Protein AF-A0A821TMU4-F1 (afdb_monomer)

Structure (mmCIF, N/CA/C/O backbone):
data_AF-A0A821TMU4-F1
#
_entry.id   AF-A0A821TMU4-F1
#
loop_
_atom_site.group_PDB
_atom_site.id
_atom_site.type_symbol
_atom_site.label_atom_id
_atom_site.label_alt_id
_atom_site.label_comp_id
_atom_site.label_asym_id
_atom_site.label_entity_id
_atom_site.label_seq_id
_atom_site.pdbx_PDB_ins_code
_atom_site.Cartn_x
_atom_site.Cartn_y
_atom_site.Cartn_z
_atom_site.occupancy
_atom_site.B_iso_or_equiv
_atom_site.auth_seq_id
_atom_site.auth_comp_id
_atom_site.auth_asym_id
_atom_site.auth_atom_id
_atom_site.pdbx_PDB_model_num
ATOM 1 N N . MET A 1 1 ? -31.169 4.923 23.390 1.00 46.75 1 MET A N 1
ATOM 2 C CA . MET A 1 1 ? -30.114 4.076 23.994 1.00 46.75 1 MET A CA 1
ATOM 3 C C . MET A 1 1 ? -29.003 3.938 22.977 1.00 46.75 1 MET A C 1
ATOM 5 O O . MET A 1 1 ? -29.310 3.662 21.833 1.00 46.75 1 MET A O 1
ATOM 9 N N . GLY A 1 2 ? -27.759 4.249 23.339 1.00 69.00 2 GLY A N 1
ATOM 10 C CA . GLY A 1 2 ? -26.651 4.296 22.380 1.00 69.00 2 GLY A CA 1
ATOM 11 C C . GLY A 1 2 ? -25.571 3.267 22.682 1.00 69.00 2 GLY A C 1
ATOM 12 O O . GLY A 1 2 ? -25.563 2.679 23.760 1.00 69.00 2 GLY A O 1
ATOM 13 N N . ILE A 1 3 ? -24.622 3.137 21.756 1.00 78.00 3 ILE A N 1
ATOM 14 C CA . ILE A 1 3 ? -23.416 2.285 21.769 1.00 78.00 3 ILE A CA 1
ATOM 15 C C . ILE A 1 3 ? -22.772 2.015 23.150 1.00 78.00 3 ILE A C 1
ATOM 17 O O . ILE A 1 3 ? -22.272 0.919 23.388 1.00 78.00 3 ILE A O 1
ATOM 21 N N . LYS A 1 4 ? -22.822 2.964 24.097 1.00 81.69 4 LYS A N 1
ATOM 22 C CA . LYS A 1 4 ? -22.333 2.787 25.478 1.00 81.69 4 LYS A CA 1
ATOM 23 C C . LYS A 1 4 ? -23.049 1.683 26.269 1.00 81.69 4 LYS A C 1
ATOM 25 O O . LYS A 1 4 ? -22.459 1.161 27.204 1.00 81.69 4 LYS A O 1
ATOM 30 N N . LYS A 1 5 ? -24.282 1.310 25.909 1.00 82.69 5 LYS A N 1
ATOM 31 C CA . LYS A 1 5 ? -25.000 0.188 26.535 1.00 82.69 5 LYS A CA 1
ATOM 32 C C . LYS A 1 5 ? -24.290 -1.142 26.268 1.00 82.69 5 LYS A C 1
ATOM 34 O O . LYS A 1 5 ? -24.115 -1.936 27.183 1.00 82.69 5 LYS A O 1
ATOM 39 N N . HIS A 1 6 ? -23.856 -1.357 25.026 1.00 82.12 6 HIS A N 1
ATOM 40 C CA . HIS A 1 6 ? -23.122 -2.561 24.626 1.00 82.12 6 HIS A CA 1
ATOM 41 C C . HIS A 1 6 ? -21.641 -2.490 25.003 1.00 82.12 6 HIS A C 1
ATOM 43 O O . HIS A 1 6 ? -21.010 -3.521 25.215 1.00 82.12 6 HIS A O 1
ATOM 49 N N . TYR A 1 7 ? -21.094 -1.277 25.101 1.00 85.88 7 TYR A N 1
ATOM 50 C CA . TYR A 1 7 ? -19.683 -1.041 25.385 1.00 85.88 7 TYR A CA 1
ATOM 51 C C . TYR A 1 7 ? -19.523 0.006 26.498 1.00 85.88 7 TYR A C 1
ATOM 53 O O . TYR A 1 7 ? -19.178 1.163 26.225 1.00 85.88 7 TYR A O 1
ATOM 61 N N . PRO A 1 8 ? -19.762 -0.375 27.767 1.00 86.06 8 PRO A N 1
ATOM 62 C CA . PRO A 1 8 ? -19.679 0.545 28.907 1.00 86.06 8 PRO A CA 1
ATOM 63 C C . PRO A 1 8 ? -18.263 1.090 29.125 1.00 86.06 8 PRO A C 1
ATOM 65 O O . PRO A 1 8 ? -18.077 2.142 29.728 1.00 86.06 8 PRO A O 1
ATOM 68 N N . THR A 1 9 ? -17.257 0.409 28.577 1.00 85.06 9 THR A N 1
ATOM 69 C CA . THR A 1 9 ? -15.853 0.820 28.595 1.00 85.06 9 THR A CA 1
ATOM 70 C C . THR A 1 9 ? -15.527 1.935 27.603 1.00 85.06 9 THR A C 1
ATOM 72 O O . THR A 1 9 ? -14.399 2.419 27.597 1.00 85.06 9 THR A O 1
ATOM 75 N N . ILE A 1 10 ? -16.474 2.396 26.776 1.00 85.88 10 ILE A N 1
ATOM 76 C CA . ILE A 1 10 ? -16.257 3.574 25.929 1.00 85.88 10 ILE A CA 1
ATOM 77 C C . ILE A 1 10 ? -16.178 4.832 26.801 1.00 85.88 10 ILE A C 1
ATOM 79 O O . ILE A 1 10 ? -17.178 5.329 27.328 1.00 85.88 10 ILE A O 1
ATOM 83 N N . ILE A 1 11 ? -14.982 5.411 26.862 1.00 85.12 11 ILE A N 1
ATOM 84 C CA . ILE A 1 11 ? -14.702 6.665 27.558 1.00 85.12 11 ILE A CA 1
ATOM 85 C C . ILE A 1 11 ? -15.158 7.849 26.704 1.00 85.12 11 ILE A C 1
ATOM 87 O O . ILE A 1 11 ? -15.851 8.744 27.191 1.00 85.12 11 ILE A O 1
ATOM 91 N N . LYS A 1 12 ? -14.782 7.866 25.420 1.00 80.50 12 LYS A N 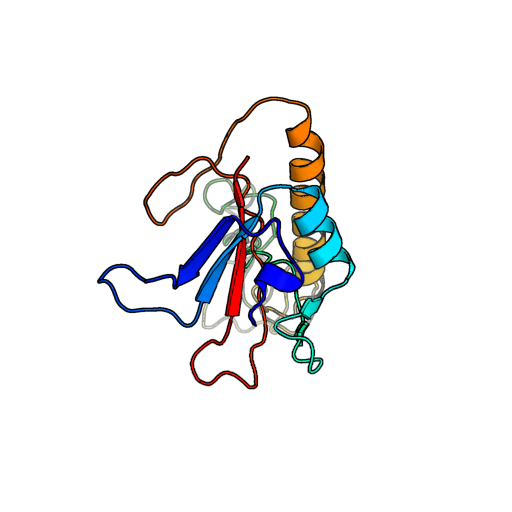1
ATOM 92 C CA . LYS A 1 12 ? -14.965 9.032 24.544 1.00 80.50 12 LYS A CA 1
ATOM 93 C C . LYS A 1 12 ? -15.392 8.614 23.144 1.00 80.50 12 LYS A C 1
ATOM 95 O O . LYS A 1 12 ? -14.912 7.618 22.620 1.00 80.50 12 LYS A O 1
ATOM 100 N N . ILE A 1 13 ? -16.255 9.411 22.524 1.00 81.88 13 ILE A N 1
ATOM 101 C CA . ILE A 1 13 ? -16.575 9.325 21.097 1.00 81.88 13 ILE A CA 1
ATOM 102 C C . ILE A 1 13 ? -16.391 10.726 20.513 1.00 81.88 13 ILE A C 1
ATOM 104 O O . ILE A 1 13 ? -16.955 11.682 21.036 1.00 81.88 13 ILE A O 1
ATOM 108 N N . GLU A 1 14 ? -15.581 10.871 19.468 1.00 78.81 14 GLU A N 1
ATOM 109 C CA . GLU A 1 14 ? -15.186 12.171 18.917 1.00 78.81 14 GLU A CA 1
ATOM 110 C C . GLU A 1 14 ? -15.213 12.159 17.387 1.00 78.81 14 GLU A C 1
ATOM 112 O O . GLU A 1 14 ? -14.582 11.317 16.754 1.00 78.81 14 GLU A O 1
ATOM 117 N N . ARG A 1 15 ? -15.927 13.100 16.761 1.00 77.06 15 ARG A N 1
ATOM 118 C CA . ARG A 1 15 ? -15.835 13.307 15.308 1.00 77.06 15 ARG A CA 1
ATOM 119 C C . ARG A 1 15 ? -14.470 13.907 14.981 1.00 77.06 15 ARG A C 1
ATOM 121 O O . ARG A 1 15 ? -14.016 14.822 15.658 1.00 77.06 15 ARG A O 1
ATOM 128 N N . LEU A 1 16 ? -13.817 13.379 13.954 1.00 74.56 16 LEU A N 1
ATOM 129 C CA . LEU A 1 16 ? -12.517 13.874 13.522 1.00 74.56 16 LEU A CA 1
ATOM 130 C C . LEU A 1 16 ? -12.678 15.000 12.498 1.00 74.56 16 LEU A C 1
ATOM 132 O O . LEU A 1 16 ? -13.694 15.087 11.804 1.00 74.56 16 LEU A O 1
ATOM 136 N N . TYR A 1 17 ? -11.643 15.826 12.380 1.00 78.25 17 TYR A N 1
ATOM 137 C CA . TYR A 1 17 ? -11.588 16.994 11.502 1.00 78.25 17 TYR A CA 1
ATOM 138 C C . TYR A 1 17 ? -10.255 16.999 10.741 1.00 78.25 17 TYR A C 1
ATOM 140 O O . TYR A 1 17 ? -9.253 16.505 11.260 1.00 78.25 17 TYR A O 1
ATOM 148 N N . VAL A 1 18 ? -10.229 17.526 9.514 1.00 76.19 18 VAL A N 1
ATOM 149 C CA . VAL A 1 18 ? -8.960 17.872 8.842 1.00 76.19 18 VAL A CA 1
ATOM 150 C C . VAL A 1 18 ? -8.443 19.232 9.317 1.00 76.19 18 VAL A C 1
ATOM 152 O O . VAL A 1 18 ? -9.180 20.012 9.927 1.00 76.19 18 VAL A O 1
ATOM 155 N N . ASN A 1 19 ? -7.183 19.540 8.993 1.00 68.38 19 ASN A N 1
ATOM 156 C CA . ASN A 1 19 ? -6.628 20.886 9.140 1.00 68.38 19 ASN A CA 1
ATOM 157 C C . ASN A 1 19 ? -7.553 21.907 8.457 1.00 68.38 19 ASN A C 1
ATOM 159 O O . ASN A 1 19 ? -7.921 21.724 7.298 1.00 68.38 19 ASN A O 1
ATOM 163 N N . GLY A 1 20 ? -7.950 22.948 9.192 1.00 75.12 20 GLY A N 1
ATOM 164 C CA . GLY A 1 20 ? -8.971 23.909 8.758 1.00 75.12 20 GLY A CA 1
ATOM 165 C C . GLY A 1 20 ? -10.381 23.641 9.302 1.00 75.12 20 GLY A C 1
ATOM 166 O O . GLY A 1 20 ? -11.309 24.349 8.936 1.00 75.12 20 GLY A O 1
ATOM 167 N N . GLY A 1 21 ? -10.563 22.642 10.175 1.00 81.25 21 GLY A N 1
ATOM 168 C CA . GLY A 1 21 ? -11.809 22.453 10.932 1.00 81.25 21 GLY A CA 1
ATOM 169 C C . GLY A 1 21 ? -12.953 21.808 10.148 1.00 81.25 21 GLY A C 1
ATOM 170 O O . GLY A 1 21 ? -14.077 21.751 10.640 1.00 81.25 21 GLY A O 1
ATOM 171 N N . ILE A 1 22 ? -12.693 21.285 8.948 1.00 75.62 22 ILE A N 1
ATOM 172 C CA . ILE A 1 22 ? -13.711 20.592 8.152 1.00 75.62 22 ILE A CA 1
ATOM 173 C C . ILE A 1 22 ? -13.917 19.185 8.740 1.00 75.62 22 ILE A C 1
ATOM 175 O O . ILE A 1 22 ? -12.948 18.422 8.849 1.00 75.62 22 ILE A O 1
ATOM 179 N N . PRO A 1 23 ? -15.149 18.807 9.133 1.00 75.06 23 PRO A N 1
ATOM 180 C CA . PRO A 1 23 ? -15.415 17.491 9.694 1.00 75.06 23 PRO A CA 1
ATOM 181 C C . PRO A 1 23 ? -15.202 16.411 8.642 1.00 75.06 23 PRO A C 1
ATOM 183 O O . PRO A 1 23 ? -15.715 16.495 7.527 1.00 75.06 23 PRO A O 1
ATOM 186 N N . ILE A 1 24 ? -14.500 15.349 9.022 1.00 75.06 24 ILE A N 1
ATOM 187 C CA . ILE A 1 24 ? -14.408 14.155 8.189 1.00 75.06 24 ILE A CA 1
ATOM 188 C C . ILE A 1 24 ? -15.488 13.158 8.575 1.00 75.06 24 ILE A C 1
ATOM 190 O O . ILE A 1 24 ? -15.946 13.086 9.716 1.00 75.06 24 ILE A O 1
ATOM 194 N N . SER A 1 25 ? -15.849 12.312 7.615 1.00 68.44 25 SER A N 1
ATOM 195 C CA . SER A 1 25 ? -16.715 11.148 7.803 1.00 68.44 25 SER A CA 1
ATOM 196 C C . SER A 1 25 ? -16.022 10.032 8.607 1.00 68.44 25 SER A C 1
ATOM 198 O O . SER A 1 25 ? -16.120 8.863 8.230 1.00 68.44 25 SER A O 1
ATOM 200 N N . LYS A 1 26 ? -15.291 10.407 9.672 1.00 69.56 26 LYS A N 1
ATOM 201 C CA . LYS A 1 26 ? -14.573 9.549 10.617 1.00 69.56 26 LYS A CA 1
ATOM 202 C C . LYS A 1 26 ? -14.898 9.936 12.057 1.00 69.56 26 LYS A C 1
ATOM 204 O O . LYS A 1 26 ? -14.877 11.113 12.409 1.00 69.56 26 LYS A O 1
ATOM 209 N N . VAL A 1 27 ? -15.157 8.937 12.889 1.00 73.94 27 VAL A N 1
ATOM 210 C CA . VAL A 1 27 ? -15.318 9.080 14.345 1.00 73.94 27 VAL A CA 1
ATOM 211 C C . VAL A 1 27 ? -14.179 8.342 15.028 1.00 73.94 27 VAL A C 1
ATOM 213 O O . VAL A 1 27 ? -13.718 7.352 14.486 1.00 73.94 27 VAL A O 1
ATOM 216 N N . ARG A 1 28 ? -13.714 8.818 16.174 1.00 77.56 28 ARG A N 1
ATOM 217 C CA . ARG A 1 28 ? -12.787 8.155 17.083 1.00 77.56 28 ARG A CA 1
ATOM 218 C C . ARG A 1 28 ? -13.568 7.655 18.291 1.00 77.56 28 ARG A C 1
ATOM 220 O O . ARG A 1 28 ? -14.289 8.441 18.895 1.00 77.56 28 ARG A O 1
ATOM 227 N N . ILE A 1 29 ? -13.400 6.393 18.662 1.00 80.25 29 ILE A N 1
ATOM 228 C CA . ILE A 1 29 ? -13.956 5.827 19.898 1.00 80.25 29 ILE A CA 1
ATOM 229 C C . ILE A 1 29 ? -12.794 5.446 20.808 1.00 80.25 29 ILE A C 1
ATOM 231 O O . ILE A 1 29 ? -11.956 4.657 20.390 1.00 80.25 29 ILE A O 1
ATOM 235 N N . ASP A 1 30 ? -12.742 6.003 22.015 1.00 78.12 30 ASP A N 1
ATOM 236 C CA . ASP A 1 30 ? -11.767 5.651 23.046 1.00 78.12 30 ASP A CA 1
ATOM 237 C C . ASP A 1 30 ? -12.379 4.658 24.033 1.00 78.12 30 ASP A C 1
ATOM 239 O O . ASP A 1 30 ? -13.418 4.948 24.630 1.00 78.12 30 ASP A O 1
ATOM 243 N N . PHE A 1 31 ? -11.710 3.527 24.243 1.00 83.06 31 PHE A N 1
ATOM 244 C CA . PHE A 1 31 ? -12.055 2.539 25.269 1.00 83.06 31 PHE A CA 1
ATOM 245 C C . PHE A 1 31 ? -11.135 2.667 26.488 1.00 83.06 31 PHE A C 1
ATOM 247 O O . PHE A 1 31 ? -9.986 3.090 26.355 1.00 83.06 31 PHE A O 1
ATOM 254 N N . SER A 1 32 ? -11.630 2.264 27.660 1.00 81.50 32 SER A N 1
ATOM 255 C CA . SER A 1 32 ? -10.880 2.202 28.920 1.00 81.50 32 SER A CA 1
ATOM 256 C C . SER A 1 32 ? -10.013 0.957 29.070 1.00 81.50 32 SER A C 1
ATOM 258 O O . SER A 1 32 ? -9.184 0.908 29.972 1.00 81.50 32 SER A O 1
ATOM 260 N N . SER A 1 33 ? -10.191 -0.049 28.209 1.00 78.12 33 SER A N 1
ATOM 261 C CA . SER A 1 33 ? -9.434 -1.300 28.261 1.00 78.12 33 SER A CA 1
ATOM 262 C C . SER A 1 33 ? -9.085 -1.808 26.865 1.00 78.12 33 SER A C 1
ATOM 264 O O . SER A 1 33 ? -9.928 -1.844 25.964 1.00 78.12 33 SER A O 1
ATOM 266 N N . ASN A 1 34 ? -7.839 -2.263 26.712 1.00 70.00 34 ASN A N 1
ATOM 267 C CA . ASN A 1 34 ? -7.371 -2.960 25.513 1.00 70.00 34 ASN A CA 1
ATOM 268 C C . ASN A 1 34 ? -8.103 -4.293 25.292 1.00 70.00 34 ASN A C 1
ATOM 270 O O . ASN A 1 34 ? -8.283 -4.708 24.149 1.00 70.00 34 ASN A O 1
ATOM 274 N N . GLU A 1 35 ? -8.535 -4.970 26.359 1.00 76.44 35 GLU A N 1
ATOM 275 C CA . GLU A 1 35 ? -9.227 -6.259 26.252 1.00 76.44 35 GLU A CA 1
ATOM 276 C C . GLU A 1 35 ? -10.551 -6.124 25.502 1.00 76.44 35 GLU A C 1
ATOM 278 O O . GLU A 1 35 ? -10.850 -6.923 24.615 1.00 76.44 35 GLU A O 1
ATOM 283 N N . GLU A 1 36 ? -11.313 -5.072 25.798 1.00 76.69 36 GLU A N 1
ATOM 284 C CA . GLU A 1 36 ? -12.585 -4.798 25.129 1.00 76.69 36 GLU A CA 1
ATOM 285 C C . GLU A 1 36 ? -12.391 -4.454 23.655 1.00 76.69 36 GLU A C 1
ATOM 287 O O . GLU A 1 36 ? -13.115 -4.957 22.796 1.00 76.69 36 GLU A O 1
ATOM 292 N N . VAL A 1 37 ? -11.348 -3.691 23.325 1.00 76.25 37 VAL A N 1
ATOM 293 C CA . VAL A 1 37 ? -11.010 -3.425 21.922 1.00 76.25 37 VAL A CA 1
ATOM 294 C C . VAL A 1 37 ? -10.630 -4.703 21.189 1.00 76.25 37 VAL A C 1
ATOM 296 O O . VAL A 1 37 ? -11.095 -4.926 20.072 1.00 76.25 37 VAL A O 1
ATOM 299 N N . ASN A 1 38 ? -9.870 -5.593 21.823 1.00 74.88 38 ASN A N 1
ATOM 300 C CA . ASN A 1 38 ? -9.528 -6.884 21.234 1.00 74.88 38 ASN A CA 1
ATOM 301 C C . ASN A 1 38 ? -10.759 -7.775 21.023 1.00 74.88 38 ASN A C 1
ATOM 303 O O . ASN A 1 38 ? -10.851 -8.425 19.982 1.00 74.88 38 ASN A O 1
ATOM 307 N N . LYS A 1 39 ? -11.732 -7.781 21.945 1.00 80.88 39 LYS A N 1
ATOM 308 C CA . LYS A 1 39 ? -13.016 -8.485 21.758 1.00 80.88 39 LYS A CA 1
ATOM 309 C C . LYS A 1 39 ? -13.780 -7.930 20.557 1.00 80.88 39 LYS A C 1
ATOM 311 O O . LYS A 1 39 ? -14.210 -8.691 19.694 1.00 80.88 39 LYS A O 1
ATOM 316 N N . VAL A 1 40 ? -13.887 -6.607 20.465 1.00 79.06 40 VAL A N 1
ATOM 317 C CA . VAL A 1 40 ? -14.556 -5.897 19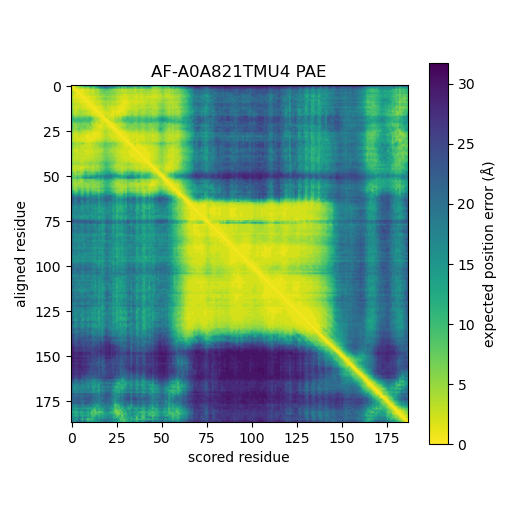.367 1.00 79.06 40 VAL A CA 1
ATOM 318 C C . VAL A 1 40 ? -13.888 -6.198 18.014 1.00 79.06 40 VAL A C 1
ATOM 320 O O . VAL A 1 40 ? -14.570 -6.527 17.041 1.00 79.06 40 VAL A O 1
ATOM 323 N N . ILE A 1 41 ? -12.553 -6.184 17.956 1.00 74.06 41 ILE A N 1
ATOM 324 C CA . ILE A 1 41 ? -11.774 -6.550 16.760 1.00 74.06 41 ILE A CA 1
ATOM 325 C C . ILE A 1 41 ? -11.970 -8.023 16.398 1.00 74.06 41 ILE A C 1
ATOM 327 O O . ILE A 1 41 ? -12.220 -8.335 15.233 1.00 74.06 41 ILE A O 1
ATOM 331 N N . LYS A 1 42 ? -11.880 -8.930 17.379 1.00 77.62 42 LYS A N 1
ATOM 332 C CA . LYS A 1 42 ? -12.046 -10.378 17.182 1.00 77.62 42 LYS A CA 1
ATOM 333 C C . LYS A 1 42 ? -13.428 -10.706 16.624 1.00 77.62 42 LYS A C 1
ATOM 335 O O . LYS A 1 42 ? -13.538 -11.505 15.697 1.00 77.62 42 LYS A O 1
ATOM 340 N N . ASN A 1 43 ? -14.457 -10.039 17.139 1.00 79.88 43 ASN A N 1
ATOM 341 C CA . ASN A 1 43 ? -15.837 -10.211 16.699 1.00 79.88 43 ASN A CA 1
ATOM 342 C C . ASN A 1 43 ? -16.116 -9.542 15.344 1.00 79.88 43 ASN A C 1
ATOM 344 O O . ASN A 1 43 ? -17.161 -9.794 14.748 1.00 79.88 43 ASN A O 1
ATOM 348 N N . LYS A 1 44 ? -15.196 -8.697 14.847 1.00 74.50 44 LYS A N 1
ATOM 349 C CA . LYS A 1 44 ? -15.290 -7.954 13.577 1.00 74.50 44 LYS A CA 1
ATOM 350 C C . LYS A 1 44 ? -16.580 -7.138 13.432 1.00 74.50 44 LYS A C 1
ATOM 352 O O . LYS A 1 44 ? -16.970 -6.801 12.314 1.00 74.50 44 LYS A O 1
ATOM 357 N N . ARG A 1 45 ? -17.260 -6.826 14.538 1.00 79.06 45 ARG A N 1
ATOM 358 C CA . ARG A 1 45 ? -18.561 -6.149 14.550 1.00 79.06 45 ARG A CA 1
ATOM 359 C C . ARG A 1 45 ? -18.673 -5.196 15.735 1.00 79.06 45 ARG A C 1
ATOM 361 O O . ARG A 1 45 ? -18.307 -5.557 16.851 1.00 79.06 45 ARG A O 1
ATOM 368 N N . LEU A 1 46 ? -19.204 -4.001 15.476 1.00 81.44 46 LEU A N 1
ATOM 369 C CA . LEU A 1 46 ? -19.569 -2.999 16.482 1.00 81.44 46 LEU A CA 1
ATOM 370 C C . LEU A 1 46 ? -21.093 -2.882 16.529 1.00 81.44 46 LEU A C 1
ATOM 372 O O . LEU A 1 46 ? -21.676 -2.538 15.506 1.00 81.44 46 LEU A O 1
ATOM 376 N N . LEU A 1 47 ? -21.726 -3.148 17.669 1.00 80.69 47 LEU A N 1
ATOM 377 C CA . LEU A 1 47 ? -23.172 -2.968 17.859 1.00 80.69 47 LEU A CA 1
ATOM 378 C C . LEU A 1 47 ? -23.489 -1.505 18.205 1.00 80.69 47 LEU A C 1
ATOM 380 O O . LEU A 1 47 ? -22.875 -0.936 19.106 1.00 80.69 47 LEU A O 1
ATOM 384 N N . LEU A 1 48 ? -24.426 -0.873 17.502 1.00 73.44 48 LEU A N 1
ATOM 385 C CA . LEU A 1 48 ? -24.869 0.485 17.836 1.00 73.44 48 LEU A CA 1
ATOM 386 C C . LEU A 1 48 ? -26.046 0.506 18.806 1.00 73.44 48 LEU A C 1
ATOM 388 O O . LEU A 1 48 ? -26.100 1.385 19.671 1.00 73.44 48 LEU A O 1
ATOM 392 N N . ASP A 1 49 ? -26.961 -0.436 18.636 1.00 69.75 49 ASP A N 1
ATOM 393 C CA . ASP A 1 49 ? -28.213 -0.533 19.364 1.00 69.75 49 ASP A CA 1
ATOM 394 C C . ASP A 1 49 ? -28.673 -1.990 19.495 1.00 69.75 49 ASP A C 1
ATOM 396 O O . ASP A 1 49 ? -28.064 -2.926 18.967 1.00 69.75 49 ASP A O 1
ATOM 400 N N . ASP A 1 50 ? -29.768 -2.150 20.236 1.00 70.12 50 ASP A N 1
ATOM 401 C CA . ASP A 1 50 ? -30.417 -3.431 20.488 1.00 70.12 50 ASP A CA 1
ATOM 402 C C . ASP A 1 50 ? -31.207 -3.946 19.265 1.00 70.12 50 ASP A C 1
ATOM 404 O O . ASP A 1 50 ? -31.615 -5.104 19.250 1.00 70.12 50 ASP A O 1
ATOM 408 N N . GLU A 1 51 ? -31.392 -3.127 18.221 1.00 66.25 51 GLU A N 1
ATOM 409 C CA . GLU A 1 51 ? -32.139 -3.458 16.994 1.00 66.25 51 GLU A CA 1
ATOM 410 C C . GLU A 1 51 ? -31.253 -4.129 15.923 1.00 66.25 51 GLU A C 1
ATOM 412 O O . GLU A 1 51 ? -31.588 -4.171 14.739 1.00 66.25 51 GLU A O 1
ATOM 417 N N . ASN A 1 52 ? -30.119 -4.711 16.336 1.00 65.12 52 ASN A N 1
ATOM 418 C CA . ASN A 1 52 ? -29.120 -5.378 15.491 1.00 65.12 52 ASN A CA 1
ATOM 419 C C . ASN A 1 52 ? -28.377 -4.471 14.491 1.00 65.12 52 ASN A C 1
ATOM 421 O O . ASN A 1 52 ? -27.643 -4.986 13.628 1.00 65.12 52 ASN A O 1
ATOM 425 N N . ILE A 1 53 ? -28.458 -3.140 14.614 1.00 70.69 53 ILE A N 1
ATOM 426 C CA . ILE A 1 53 ? -27.640 -2.263 13.776 1.00 70.69 53 ILE A CA 1
ATOM 427 C C . ILE A 1 53 ? -26.186 -2.426 14.199 1.00 70.69 53 ILE A C 1
ATOM 429 O O . ILE A 1 53 ? -25.777 -2.171 15.334 1.00 70.69 53 ILE A O 1
ATOM 433 N N . SER A 1 54 ? -25.378 -2.895 13.255 1.00 72.94 54 SER A N 1
ATOM 434 C CA . SER A 1 54 ? -23.990 -3.218 13.521 1.00 72.94 54 SER A CA 1
ATOM 435 C C . SER A 1 54 ? -23.099 -2.916 12.340 1.00 72.94 54 SER A C 1
ATOM 437 O O . SER A 1 54 ? -23.501 -2.991 11.179 1.00 72.94 54 SER A O 1
ATOM 439 N N . PHE A 1 55 ? -21.856 -2.575 12.648 1.00 73.25 55 PHE A N 1
ATOM 440 C CA . PHE A 1 55 ? -20.874 -2.233 11.640 1.00 73.25 55 PHE A CA 1
ATOM 441 C C . PHE A 1 55 ? -19.768 -3.254 11.586 1.00 73.25 55 PHE A C 1
ATOM 443 O O . PHE A 1 55 ? -19.186 -3.602 12.611 1.00 73.25 55 PHE A O 1
ATOM 450 N N . ALA A 1 56 ? -19.451 -3.687 10.370 1.00 65.56 56 ALA A N 1
ATOM 451 C CA . ALA A 1 56 ? -18.276 -4.493 10.120 1.00 65.56 56 ALA A CA 1
ATOM 452 C C . ALA A 1 56 ? -17.023 -3.685 10.464 1.00 65.56 56 ALA A C 1
ATOM 454 O O . ALA A 1 56 ? -16.801 -2.592 9.941 1.00 65.56 56 ALA A O 1
ATOM 455 N N . ILE A 1 57 ? -16.215 -4.247 11.350 1.00 66.38 57 ILE A N 1
ATOM 456 C CA . ILE A 1 57 ? -14.956 -3.682 11.795 1.00 66.38 57 ILE A CA 1
ATOM 457 C C . ILE A 1 57 ? -13.822 -4.355 11.048 1.00 66.38 57 ILE A C 1
ATOM 459 O O . ILE A 1 57 ? -13.686 -5.579 11.068 1.00 66.38 57 ILE A O 1
ATOM 463 N N . GLN A 1 58 ? -1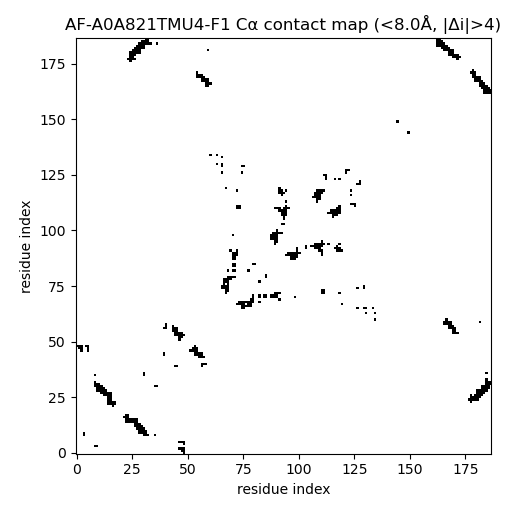2.936 -3.536 10.495 1.00 55.44 58 GLN A N 1
ATOM 464 C CA . GLN A 1 58 ? -11.631 -3.987 10.049 1.00 55.44 58 GLN A CA 1
ATOM 465 C C . GLN A 1 58 ? -10.538 -3.144 10.684 1.00 55.44 58 GLN A C 1
ATOM 467 O O . GLN A 1 58 ? -10.653 -1.917 10.723 1.00 55.44 58 GLN A O 1
ATOM 472 N N . LEU A 1 59 ? -9.467 -3.802 11.140 1.00 58.28 59 LEU A N 1
ATOM 473 C CA . LEU A 1 59 ? -8.241 -3.128 11.558 1.00 58.28 59 LEU A CA 1
ATOM 474 C C . LEU A 1 59 ? -7.767 -2.221 10.422 1.00 58.28 59 LEU A C 1
ATOM 476 O O . LEU A 1 59 ? -7.509 -2.680 9.308 1.00 58.28 59 LEU A O 1
ATOM 480 N N . TYR A 1 60 ? -7.669 -0.927 10.694 1.00 54.06 60 TYR A N 1
ATOM 481 C CA . TYR A 1 60 ? -7.058 0.011 9.774 1.00 54.06 60 TYR A CA 1
ATOM 482 C C . TYR A 1 60 ? -5.566 -0.288 9.746 1.00 54.06 60 TYR A C 1
ATOM 484 O O . TYR A 1 60 ? -4.790 0.134 10.604 1.00 54.06 60 TYR A O 1
ATOM 492 N N . ALA A 1 61 ? -5.162 -1.008 8.714 1.00 52.19 61 ALA A N 1
ATOM 493 C CA . ALA A 1 61 ? -3.812 -0.899 8.224 1.00 52.19 61 ALA A CA 1
ATOM 494 C C . ALA A 1 61 ? -3.738 0.450 7.501 1.00 52.19 61 ALA A C 1
ATOM 496 O O . ALA A 1 61 ? -4.307 0.597 6.415 1.00 52.19 61 ALA A O 1
ATOM 497 N N . ALA A 1 62 ? -3.059 1.441 8.098 1.00 51.25 62 ALA A N 1
ATOM 498 C CA . ALA A 1 62 ? -2.598 2.608 7.345 1.00 51.25 62 ALA A CA 1
ATOM 499 C C . ALA A 1 62 ? -2.006 2.089 6.037 1.00 51.25 62 ALA A C 1
ATOM 501 O O . ALA A 1 62 ? -1.320 1.074 6.086 1.00 51.25 62 ALA A O 1
ATOM 502 N N . SER A 1 63 ? -2.319 2.693 4.886 1.00 53.38 63 SER A N 1
ATOM 503 C CA . SER A 1 63 ? -1.869 2.173 3.592 1.00 53.38 63 SER A CA 1
ATOM 504 C C . SER A 1 63 ? -0.349 2.007 3.624 1.00 53.38 63 SER A C 1
ATOM 506 O O . SER A 1 63 ? 0.383 2.985 3.458 1.00 53.38 63 SER A O 1
ATOM 508 N N . LEU A 1 64 ? 0.125 0.794 3.912 1.00 65.19 64 LEU A N 1
ATOM 509 C CA . LEU A 1 64 ? 1.540 0.539 4.096 1.00 65.19 64 LEU A CA 1
ATOM 510 C C . LEU A 1 64 ? 2.134 0.641 2.702 1.00 65.19 64 LEU A C 1
ATOM 512 O O . LEU A 1 64 ? 1.950 -0.237 1.849 1.00 65.19 64 LEU A O 1
ATOM 516 N N . ARG A 1 65 ? 2.743 1.796 2.433 1.00 71.88 65 ARG A N 1
ATOM 517 C CA . ARG A 1 65 ? 3.468 2.018 1.196 1.00 71.88 65 ARG A CA 1
ATOM 518 C C . ARG A 1 65 ? 4.718 1.169 1.290 1.00 71.88 65 ARG A C 1
ATOM 520 O O . ARG A 1 65 ? 5.646 1.503 2.012 1.00 71.88 65 ARG A O 1
ATOM 527 N N . ILE A 1 66 ? 4.693 0.063 0.560 1.00 86.44 66 ILE A N 1
ATOM 528 C CA . ILE A 1 66 ? 5.876 -0.746 0.315 1.00 86.44 66 ILE A CA 1
ATOM 529 C C . ILE A 1 66 ? 6.873 0.117 -0.434 1.00 86.44 66 ILE A C 1
ATOM 531 O O . ILE A 1 66 ? 6.547 0.682 -1.486 1.00 86.44 66 ILE A O 1
ATOM 535 N N . LEU A 1 67 ? 8.049 0.264 0.168 1.00 89.38 67 LEU A N 1
ATOM 536 C CA . LEU A 1 67 ? 9.126 1.047 -0.396 1.00 89.38 67 LEU A CA 1
ATOM 537 C C . LEU A 1 67 ? 9.574 0.369 -1.690 1.00 89.38 67 LEU A C 1
ATOM 539 O O . LEU A 1 67 ? 9.745 -0.845 -1.710 1.00 89.38 67 LEU A O 1
ATOM 543 N N . ARG A 1 68 ? 9.750 1.140 -2.766 1.00 92.81 68 ARG A N 1
ATOM 544 C CA . ARG A 1 68 ? 10.348 0.670 -4.020 1.00 92.81 68 ARG A CA 1
ATOM 545 C C . ARG A 1 68 ? 11.578 1.514 -4.312 1.00 92.81 68 ARG A C 1
ATOM 547 O O . ARG A 1 68 ? 11.465 2.739 -4.366 1.00 92.81 68 ARG A O 1
ATOM 554 N N . CYS A 1 69 ? 12.718 0.879 -4.542 1.00 95.19 69 CYS A N 1
ATOM 555 C CA . CYS A 1 69 ? 13.893 1.578 -5.038 1.00 95.19 69 CYS A CA 1
ATOM 556 C C . CYS A 1 69 ? 13.661 1.997 -6.496 1.00 95.19 69 CYS A C 1
ATOM 558 O O . CYS A 1 69 ? 13.330 1.167 -7.337 1.00 95.19 69 CYS A O 1
ATOM 560 N N . PHE A 1 70 ? 13.831 3.278 -6.829 1.00 94.69 70 PHE A N 1
ATOM 561 C CA . PHE A 1 70 ? 13.641 3.747 -8.208 1.00 94.69 70 PHE A CA 1
ATOM 562 C C . PHE A 1 70 ? 14.798 3.391 -9.149 1.00 94.69 70 PHE A C 1
ATOM 564 O O . PHE A 1 70 ? 14.610 3.492 -10.358 1.00 94.69 70 PHE A O 1
ATOM 571 N N . ASN A 1 71 ? 15.936 2.938 -8.612 1.00 95.62 71 ASN A N 1
ATOM 572 C CA . ASN A 1 71 ? 17.078 2.488 -9.403 1.00 95.62 71 ASN A CA 1
ATOM 573 C C . ASN A 1 71 ? 16.930 1.010 -9.782 1.00 95.62 71 ASN A C 1
ATOM 575 O O . ASN A 1 71 ? 16.835 0.715 -10.962 1.00 95.62 71 ASN A O 1
ATOM 579 N N . CYS A 1 72 ? 16.815 0.082 -8.825 1.00 95.56 72 CYS A N 1
ATOM 580 C CA . CYS A 1 72 ? 16.716 -1.360 -9.122 1.00 95.56 72 CYS A CA 1
ATOM 581 C C . CYS A 1 72 ? 15.279 -1.923 -9.155 1.00 95.56 72 CYS A C 1
ATOM 583 O O . CYS A 1 72 ? 15.081 -3.102 -9.420 1.00 95.56 72 CYS A O 1
ATOM 585 N N . GLN A 1 73 ? 14.256 -1.112 -8.861 1.00 95.62 73 GLN A N 1
ATOM 586 C CA . GLN A 1 73 ? 12.835 -1.505 -8.771 1.00 95.62 73 GLN A CA 1
ATOM 587 C C . GLN A 1 73 ? 12.467 -2.532 -7.685 1.00 95.62 73 GLN A C 1
ATOM 589 O O . GLN A 1 73 ? 11.281 -2.862 -7.570 1.00 95.62 73 GLN A O 1
ATOM 594 N N . GLN A 1 74 ? 13.420 -2.992 -6.870 1.00 94.12 74 GLN A N 1
ATOM 595 C CA . GLN A 1 74 ? 13.171 -3.921 -5.766 1.00 94.12 74 GLN A CA 1
ATOM 596 C C . GLN A 1 74 ? 12.381 -3.264 -4.628 1.00 94.12 74 GLN A C 1
ATOM 598 O O . GLN A 1 74 ? 12.381 -2.036 -4.461 1.00 94.12 74 GLN A O 1
ATOM 603 N N . TYR A 1 75 ? 11.687 -4.096 -3.852 1.00 92.56 75 TYR A N 1
ATOM 604 C CA . TYR A 1 75 ? 10.869 -3.662 -2.723 1.00 92.56 75 TYR A CA 1
ATOM 605 C C . TYR A 1 75 ? 11.582 -3.842 -1.378 1.00 92.56 75 TYR A C 1
ATOM 607 O O . TYR A 1 75 ? 12.307 -4.810 -1.195 1.00 92.56 75 TYR A O 1
ATOM 615 N N . ASN A 1 76 ? 11.312 -2.934 -0.431 1.00 79.50 76 ASN A N 1
ATOM 616 C CA . ASN A 1 76 ? 11.634 -3.024 1.006 1.00 79.50 76 ASN A CA 1
ATOM 617 C C . ASN A 1 76 ? 13.099 -3.280 1.420 1.00 79.50 76 ASN A C 1
ATOM 619 O O . ASN A 1 76 ? 13.340 -3.466 2.609 1.00 79.50 76 ASN A O 1
ATOM 623 N N . ASP A 1 77 ? 14.062 -3.228 0.502 1.00 83.25 77 ASP A N 1
ATOM 624 C CA . ASP A 1 77 ? 15.486 -3.387 0.827 1.00 83.25 77 ASP A CA 1
ATOM 625 C C . ASP A 1 77 ? 16.178 -2.030 1.066 1.00 83.25 77 ASP A C 1
ATOM 627 O O . ASP A 1 77 ? 16.796 -1.795 2.101 1.00 83.25 77 ASP A O 1
ATOM 631 N N . HIS A 1 78 ? 16.002 -1.075 0.144 1.00 92.06 78 HIS A N 1
ATOM 632 C CA . HIS A 1 78 ? 16.662 0.232 0.210 1.00 92.06 78 HIS A CA 1
ATOM 633 C C . HIS A 1 78 ? 15.933 1.324 -0.599 1.00 92.06 78 HIS A C 1
ATOM 635 O O . HIS A 1 78 ? 15.018 1.070 -1.387 1.00 92.06 78 HIS A O 1
ATOM 641 N N . ILE A 1 79 ? 16.356 2.578 -0.403 1.00 92.94 79 ILE A N 1
ATOM 642 C CA . ILE A 1 79 ? 15.962 3.743 -1.213 1.00 92.94 79 ILE A CA 1
ATOM 643 C C . ILE A 1 79 ? 16.996 4.028 -2.308 1.00 92.94 79 ILE A C 1
ATOM 645 O O . ILE A 1 79 ? 18.149 3.630 -2.190 1.00 92.94 79 ILE A O 1
ATOM 649 N N . ALA A 1 80 ? 16.605 4.777 -3.346 1.00 92.94 80 ALA A N 1
ATOM 650 C CA . ALA A 1 80 ? 17.448 5.048 -4.518 1.00 92.94 80 ALA A CA 1
ATOM 651 C C . ALA A 1 80 ? 18.849 5.597 -4.178 1.00 92.94 80 ALA A C 1
ATOM 653 O O . ALA A 1 80 ? 19.829 5.157 -4.772 1.00 92.94 80 ALA A O 1
ATOM 654 N N . ILE A 1 81 ? 18.953 6.493 -3.189 1.00 93.88 81 ILE A N 1
ATOM 655 C CA . ILE A 1 81 ? 20.234 7.081 -2.756 1.00 93.88 81 ILE A CA 1
ATOM 656 C C . ILE A 1 81 ? 21.213 6.046 -2.171 1.00 93.88 81 ILE A C 1
ATOM 658 O O . ILE A 1 81 ? 22.418 6.212 -2.308 1.00 93.88 81 ILE A O 1
ATOM 662 N N . ASN A 1 82 ? 20.703 4.945 -1.608 1.00 95.19 82 ASN A N 1
ATOM 663 C CA . ASN A 1 82 ? 21.495 3.860 -1.019 1.00 95.19 82 ASN A CA 1
ATOM 664 C C . ASN A 1 82 ? 21.499 2.603 -1.906 1.00 95.19 82 ASN A C 1
ATOM 666 O O . ASN A 1 82 ? 21.727 1.501 -1.417 1.00 95.19 82 ASN A O 1
ATOM 670 N N . CYS A 1 83 ? 21.187 2.743 -3.197 1.00 95.38 83 CYS A N 1
ATOM 671 C CA . CYS A 1 83 ? 21.105 1.608 -4.107 1.00 95.38 83 CYS A CA 1
ATOM 672 C C . CYS A 1 83 ? 22.506 1.100 -4.489 1.00 95.38 83 CYS A C 1
ATOM 674 O O . CYS A 1 83 ? 23.269 1.868 -5.085 1.00 95.38 83 CYS A O 1
ATOM 676 N N . PRO A 1 84 ? 22.829 -0.188 -4.259 1.00 92.75 84 PRO A N 1
ATOM 677 C CA . PRO A 1 84 ? 24.097 -0.775 -4.701 1.00 92.75 84 PRO A CA 1
ATOM 678 C C . PRO A 1 84 ? 24.203 -0.861 -6.232 1.00 92.75 84 PRO A C 1
ATOM 680 O O . PRO A 1 84 ? 25.297 -0.925 -6.777 1.00 92.75 84 PRO A O 1
ATOM 683 N N . HIS A 1 85 ? 23.071 -0.802 -6.940 1.00 91.31 85 HIS A N 1
ATOM 684 C CA . HIS A 1 85 ? 22.987 -0.848 -8.403 1.00 91.31 85 HIS A CA 1
ATOM 685 C C . HIS A 1 85 ? 22.673 0.524 -9.021 1.00 91.31 85 HIS A C 1
ATOM 687 O O . HIS A 1 85 ? 22.023 0.607 -10.059 1.00 91.31 85 HIS A O 1
ATOM 693 N N . LYS A 1 86 ? 23.061 1.629 -8.370 1.00 92.00 86 LYS A N 1
ATOM 694 C CA . LYS A 1 86 ? 22.782 2.993 -8.865 1.00 92.00 86 LYS A CA 1
ATOM 695 C C . LYS A 1 86 ? 23.354 3.265 -10.266 1.00 92.00 86 LYS A C 1
ATOM 697 O O . LYS A 1 86 ? 22.709 3.963 -11.039 1.00 92.00 86 LYS A O 1
ATOM 702 N N . ASP A 1 87 ? 24.498 2.663 -10.592 1.00 94.56 87 ASP A N 1
ATOM 703 C CA . ASP A 1 87 ? 25.175 2.824 -11.887 1.00 94.56 87 ASP A CA 1
ATOM 704 C C . ASP A 1 87 ? 24.612 1.882 -12.972 1.00 94.56 87 ASP A C 1
ATOM 706 O O . ASP A 1 87 ? 24.898 2.048 -14.152 1.00 94.56 87 ASP A O 1
ATOM 710 N N . ASN A 1 88 ? 23.771 0.916 -12.580 1.00 94.19 88 ASN A N 1
ATOM 711 C CA . ASN A 1 88 ? 23.125 -0.067 -13.456 1.00 94.19 88 ASN A CA 1
ATOM 712 C C . ASN A 1 88 ? 21.614 -0.133 -13.159 1.00 94.19 88 ASN A C 1
ATOM 714 O O . ASN A 1 88 ? 21.126 -1.108 -12.575 1.00 94.19 88 ASN A O 1
ATOM 718 N N . PRO A 1 89 ? 20.858 0.936 -13.468 1.00 95.31 89 PRO A N 1
ATOM 719 C CA . PRO A 1 89 ? 19.446 1.009 -13.128 1.00 95.31 89 PRO A CA 1
ATOM 720 C C . PRO A 1 89 ? 18.614 0.006 -13.932 1.00 95.31 89 PRO A C 1
ATOM 722 O O . PRO A 1 89 ? 18.851 -0.262 -15.104 1.00 95.31 89 PRO A O 1
ATOM 725 N N . THR A 1 90 ? 17.566 -0.503 -13.302 1.00 96.81 90 THR A N 1
ATOM 726 C CA . THR A 1 90 ? 16.554 -1.358 -13.909 1.00 96.81 90 THR A CA 1
ATOM 727 C C . THR A 1 90 ? 15.363 -0.523 -14.365 1.00 96.81 90 THR A C 1
ATOM 729 O O . THR A 1 90 ? 14.750 0.219 -13.587 1.00 96.81 90 THR A O 1
ATOM 732 N N . CYS A 1 91 ? 14.982 -0.676 -15.629 1.00 96.75 91 CYS A N 1
ATOM 733 C CA . CYS A 1 91 ? 13.899 0.087 -16.221 1.00 96.75 91 CYS A CA 1
ATOM 734 C C . CYS A 1 91 ? 12.556 -0.256 -15.565 1.00 96.75 91 CYS A C 1
ATOM 736 O O . CYS A 1 91 ? 12.105 -1.402 -15.564 1.00 96.75 91 CYS A O 1
ATOM 738 N N . PHE A 1 92 ? 11.850 0.771 -15.089 1.00 95.62 92 PHE A N 1
ATOM 739 C CA . PHE A 1 92 ? 10.516 0.648 -14.493 1.00 95.62 92 PHE A CA 1
ATOM 740 C C . PHE A 1 92 ? 9.472 -0.024 -15.409 1.00 95.62 92 PHE A C 1
ATOM 742 O O . PHE A 1 92 ? 8.514 -0.629 -14.914 1.00 95.62 92 PHE A O 1
ATOM 749 N N . ARG A 1 93 ? 9.646 0.096 -16.735 1.00 96.75 93 ARG A N 1
ATOM 750 C CA . ARG A 1 93 ? 8.692 -0.375 -17.748 1.00 96.75 93 ARG A CA 1
ATOM 751 C C . ARG A 1 93 ? 8.941 -1.810 -18.207 1.00 96.75 93 ARG A C 1
ATOM 753 O O . ARG A 1 93 ? 7.977 -2.553 -18.353 1.00 96.75 93 ARG A O 1
ATOM 760 N N . CYS A 1 94 ? 10.193 -2.171 -18.474 1.00 97.06 94 CYS A N 1
ATOM 761 C CA . CYS A 1 94 ? 10.541 -3.448 -19.109 1.00 97.06 94 CYS A CA 1
ATOM 762 C C . CYS A 1 94 ? 11.444 -4.353 -18.261 1.00 97.06 94 CYS A C 1
ATOM 764 O O . CYS A 1 94 ? 11.751 -5.460 -18.689 1.00 97.06 94 CYS A O 1
ATOM 766 N N . GLY A 1 95 ? 11.906 -3.892 -17.094 1.00 95.56 95 GLY A N 1
ATOM 767 C CA . GLY A 1 95 ? 12.724 -4.696 -16.186 1.00 95.56 95 GLY A CA 1
ATOM 768 C C . GLY A 1 95 ? 14.147 -4.995 -16.666 1.00 95.56 95 GLY A C 1
ATOM 769 O O . GLY A 1 95 ? 14.841 -5.756 -16.006 1.00 95.56 95 GLY A O 1
ATOM 770 N N . GLN A 1 96 ? 14.589 -4.409 -17.782 1.00 95.69 96 GLN A N 1
ATOM 771 C CA . GLN A 1 96 ? 15.945 -4.580 -18.318 1.00 95.69 96 GLN A CA 1
ATOM 772 C C . GLN A 1 96 ? 16.940 -3.586 -17.696 1.00 95.69 96 GLN A C 1
ATOM 774 O O . GLN A 1 96 ? 16.527 -2.562 -17.144 1.00 95.69 96 GLN A O 1
ATOM 779 N N . ASN A 1 97 ? 18.243 -3.879 -17.806 1.00 95.38 97 ASN A N 1
ATOM 780 C CA . ASN A 1 97 ? 19.330 -3.045 -17.277 1.00 95.38 97 ASN A CA 1
ATOM 781 C C . ASN A 1 97 ? 19.554 -1.792 -18.143 1.00 95.38 97 ASN A C 1
ATOM 783 O O . ASN A 1 97 ? 20.407 -1.766 -19.027 1.00 95.38 97 ASN A O 1
ATOM 787 N N . HIS A 1 98 ? 18.723 -0.780 -17.914 1.00 94.62 98 HIS A N 1
ATOM 788 C CA . HIS A 1 98 ? 18.898 0.584 -18.387 1.00 94.62 98 HIS A CA 1
ATOM 789 C C . HIS A 1 98 ? 17.987 1.533 -17.590 1.00 94.62 98 HIS A C 1
ATOM 791 O O . HIS A 1 98 ? 16.975 1.130 -17.005 1.00 94.62 98 HIS A O 1
ATOM 797 N N . ALA A 1 99 ? 18.293 2.832 -17.613 1.00 93.62 99 ALA A N 1
ATOM 798 C CA . ALA A 1 99 ? 17.468 3.842 -16.953 1.00 93.62 99 ALA A CA 1
ATOM 799 C C . ALA A 1 99 ? 16.058 3.915 -17.566 1.00 93.62 99 ALA A C 1
ATOM 801 O O . ALA A 1 99 ? 15.847 3.573 -18.733 1.00 93.62 99 ALA A O 1
ATOM 802 N N . TYR A 1 100 ? 15.075 4.383 -16.791 1.00 93.38 100 TYR A N 1
ATOM 803 C CA . TYR A 1 100 ? 13.724 4.586 -17.315 1.00 93.38 100 TYR A CA 1
ATOM 804 C C . TYR A 1 100 ? 13.746 5.530 -18.523 1.00 93.38 100 TYR A C 1
ATOM 806 O O . TYR A 1 100 ? 14.237 6.653 -18.440 1.00 93.38 100 TYR A O 1
ATOM 814 N N . ASN A 1 101 ? 13.162 5.068 -19.626 1.00 92.06 101 ASN A N 1
ATOM 815 C CA . ASN A 1 101 ? 12.958 5.849 -20.834 1.00 92.06 101 ASN A CA 1
ATOM 816 C C . ASN A 1 101 ? 11.474 5.738 -21.236 1.00 92.06 101 ASN A C 1
ATOM 818 O O . ASN A 1 101 ? 10.996 4.610 -21.421 1.00 92.06 101 ASN A O 1
ATOM 822 N N . PRO A 1 102 ? 10.738 6.857 -21.380 1.00 89.50 102 PRO A N 1
ATOM 823 C CA . PRO A 1 102 ? 9.342 6.836 -21.825 1.00 89.50 102 PRO A CA 1
ATOM 824 C C . PRO A 1 102 ? 9.160 6.221 -23.224 1.00 89.50 102 PRO A C 1
ATOM 826 O O . PRO A 1 102 ? 8.102 5.667 -23.507 1.00 89.50 102 PRO A O 1
ATOM 829 N N . HIS A 1 103 ? 10.201 6.239 -24.061 1.00 93.38 103 HIS A N 1
ATOM 830 C CA . HIS A 1 103 ? 10.230 5.665 -25.410 1.00 93.38 103 HIS A CA 1
ATOM 831 C C . HIS A 1 103 ? 10.890 4.277 -25.470 1.00 93.38 103 HIS A C 1
ATOM 833 O O . HIS A 1 103 ? 11.323 3.834 -26.530 1.00 93.38 103 HIS A O 1
ATOM 839 N N . CYS A 1 104 ? 11.003 3.574 -24.338 1.00 92.88 104 CYS A N 1
ATOM 840 C CA . CYS A 1 104 ? 11.549 2.219 -24.307 1.00 92.88 104 CYS A CA 1
ATOM 841 C C . CYS A 1 104 ? 10.750 1.276 -25.232 1.00 92.88 104 CYS A C 1
ATOM 843 O O . CYS A 1 104 ? 9.557 1.059 -25.018 1.00 92.88 104 CYS A O 1
ATOM 845 N N . CYS A 1 105 ? 11.424 0.684 -26.223 1.00 94.69 105 CYS A N 1
ATOM 846 C CA . CYS A 1 105 ? 10.828 -0.209 -27.224 1.00 94.69 105 CYS A CA 1
ATOM 847 C C . CYS A 1 105 ? 10.642 -1.661 -26.747 1.00 94.69 105 CYS A C 1
ATOM 849 O O . CYS A 1 105 ? 9.896 -2.415 -27.365 1.00 94.69 105 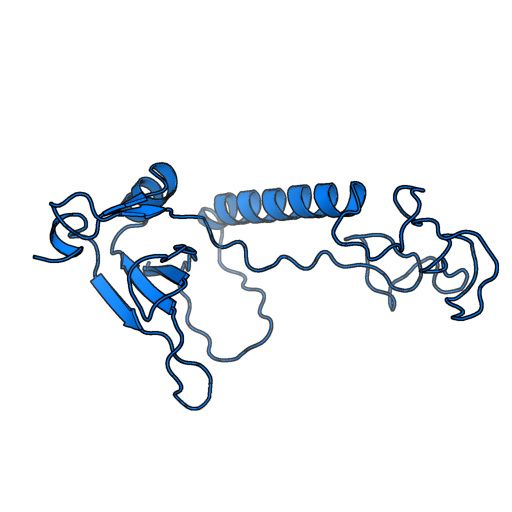CYS A O 1
ATOM 851 N N . ASN A 1 106 ? 11.269 -2.051 -25.631 1.00 96.06 106 ASN A N 1
ATOM 852 C CA . ASN A 1 106 ? 11.149 -3.402 -25.072 1.00 96.06 106 ASN A CA 1
ATOM 853 C C . ASN A 1 106 ? 9.697 -3.725 -24.673 1.00 96.06 106 ASN A C 1
ATOM 855 O O . ASN A 1 106 ? 8.906 -2.823 -24.389 1.00 96.06 106 ASN A O 1
ATOM 859 N N . LYS A 1 107 ? 9.330 -5.008 -24.586 1.00 96.69 107 LYS A N 1
ATOM 860 C CA . LYS A 1 107 ? 8.015 -5.410 -24.057 1.00 96.69 107 LYS A CA 1
ATOM 861 C C . LYS A 1 107 ? 7.873 -4.963 -22.593 1.00 96.69 107 LYS A C 1
ATOM 863 O O . LYS A 1 107 ? 8.849 -4.958 -21.841 1.00 96.69 107 LYS A O 1
ATOM 868 N N . ILE A 1 108 ? 6.664 -4.566 -22.189 1.00 96.69 108 ILE A N 1
ATOM 869 C CA . ILE A 1 108 ? 6.369 -4.268 -20.781 1.00 96.69 108 ILE A CA 1
ATOM 870 C C . ILE A 1 108 ? 6.585 -5.541 -19.967 1.00 96.69 108 ILE A C 1
ATOM 872 O O . ILE A 1 108 ? 6.021 -6.579 -20.293 1.00 96.69 108 ILE A O 1
ATOM 876 N N . CYS A 1 109 ? 7.393 -5.444 -18.918 1.00 97.25 109 CYS A N 1
ATOM 877 C CA . CYS A 1 109 ? 7.730 -6.568 -18.059 1.00 97.25 109 CYS A CA 1
ATOM 878 C C . CYS A 1 109 ? 8.154 -6.056 -16.681 1.00 97.25 109 CYS A C 1
ATOM 880 O O . CYS A 1 109 ? 8.946 -5.116 -16.551 1.00 97.25 109 CYS A O 1
ATOM 882 N N . CYS A 1 110 ? 7.604 -6.663 -15.635 1.00 97.19 110 CYS A N 1
ATOM 883 C CA . CYS A 1 110 ? 7.909 -6.303 -14.262 1.00 97.19 110 CYS A CA 1
ATOM 884 C C . CYS A 1 110 ? 9.286 -6.833 -13.856 1.00 97.19 110 CYS A C 1
ATOM 886 O O . CYS A 1 110 ? 9.508 -8.039 -13.866 1.00 97.19 110 CYS A O 1
ATOM 888 N N . ALA A 1 111 ? 10.156 -5.954 -13.357 1.00 96.25 111 ALA A N 1
ATOM 889 C CA . ALA A 1 111 ? 11.473 -6.328 -12.831 1.00 96.25 111 ALA A CA 1
ATOM 890 C C . ALA A 1 111 ? 11.442 -7.356 -11.678 1.00 96.25 111 ALA A C 1
ATOM 892 O O . ALA A 1 111 ? 12.441 -8.015 -11.432 1.00 96.25 111 ALA A O 1
ATOM 893 N N . ASN A 1 112 ? 10.318 -7.472 -10.957 1.00 95.75 112 ASN A N 1
ATOM 894 C CA . ASN A 1 112 ? 10.217 -8.314 -9.759 1.00 95.75 112 ASN A CA 1
ATOM 895 C C . ASN A 1 112 ? 9.530 -9.667 -10.009 1.00 95.75 112 ASN A C 1
ATOM 897 O O . ASN A 1 112 ? 9.917 -10.662 -9.416 1.00 95.75 112 ASN A O 1
ATOM 901 N N . CYS A 1 113 ? 8.463 -9.702 -10.816 1.00 96.62 113 CYS A N 1
ATOM 902 C CA . CYS A 1 113 ? 7.671 -10.922 -11.054 1.00 96.62 113 CYS A CA 1
ATOM 903 C C . CYS A 1 113 ? 7.694 -11.399 -12.511 1.00 96.62 113 CYS A C 1
ATOM 905 O O . CYS A 1 113 ? 7.082 -12.419 -12.822 1.00 96.62 113 CYS A O 1
ATOM 907 N N . HIS A 1 114 ? 8.333 -10.633 -13.398 1.00 96.31 114 HIS A N 1
ATOM 908 C CA . HIS A 1 114 ? 8.485 -10.924 -14.824 1.00 96.31 114 HIS A CA 1
ATOM 909 C C . HIS A 1 114 ? 7.172 -11.094 -15.610 1.00 96.31 114 HIS A C 1
ATOM 911 O O . HIS A 1 114 ? 7.162 -11.670 -16.691 1.00 96.31 114 HIS A O 1
ATOM 917 N N . GLN A 1 115 ? 6.061 -10.573 -15.078 1.00 97.19 115 GLN A N 1
ATOM 918 C CA . GLN A 1 115 ? 4.759 -10.541 -15.751 1.00 97.19 115 GLN A CA 1
ATOM 919 C C . GLN A 1 115 ? 4.563 -9.242 -16.547 1.00 97.19 115 GLN A C 1
ATOM 921 O O . GLN A 1 115 ? 5.252 -8.245 -16.302 1.00 97.19 115 GLN A O 1
ATOM 926 N N . ASP A 1 116 ? 3.573 -9.241 -17.445 1.00 96.81 116 ASP A N 1
ATOM 927 C CA . ASP A 1 116 ? 3.239 -8.149 -18.373 1.00 96.81 116 ASP A CA 1
ATOM 928 C C . ASP A 1 116 ? 2.580 -6.939 -17.669 1.00 96.81 116 ASP A C 1
ATOM 930 O O . ASP A 1 116 ? 1.430 -6.574 -17.907 1.00 96.81 116 ASP A O 1
ATOM 934 N N . HIS A 1 117 ? 3.308 -6.293 -16.758 1.00 96.62 117 HIS A N 1
ATOM 935 C CA . HIS A 1 117 ? 2.915 -5.033 -16.130 1.00 96.62 117 HIS A CA 1
ATOM 936 C C . HIS A 1 117 ? 4.134 -4.237 -15.635 1.00 96.62 117 HIS A C 1
ATOM 938 O O . HIS A 1 117 ? 5.220 -4.773 -15.440 1.00 96.62 117 HIS A O 1
ATOM 944 N N . LEU A 1 118 ? 3.949 -2.945 -15.347 1.00 96.25 118 LEU A N 1
ATOM 945 C CA . LEU A 1 118 ? 5.003 -2.082 -14.791 1.00 96.25 118 LEU A CA 1
ATOM 946 C C . LEU A 1 118 ? 5.433 -2.543 -13.385 1.00 96.25 118 LEU A C 1
ATOM 948 O O . LEU A 1 118 ? 4.603 -3.026 -12.605 1.00 96.25 118 LEU A O 1
ATOM 952 N N . ALA A 1 119 ? 6.687 -2.285 -12.994 1.00 94.38 119 ALA A N 1
ATOM 953 C CA . ALA A 1 119 ? 7.222 -2.651 -11.671 1.00 94.38 119 ALA A CA 1
ATOM 954 C C . ALA A 1 119 ? 6.528 -1.940 -10.483 1.00 94.38 119 ALA A C 1
ATOM 956 O O . ALA A 1 119 ? 6.779 -2.236 -9.318 1.00 94.38 119 ALA A O 1
ATOM 957 N N . GLY A 1 120 ? 5.635 -0.983 -10.746 1.00 89.50 120 GLY A N 1
ATOM 958 C CA . GLY A 1 120 ? 4.838 -0.279 -9.739 1.00 89.50 120 GLY A CA 1
ATOM 959 C C . GLY A 1 120 ? 3.421 -0.811 -9.551 1.00 89.50 120 GLY A C 1
ATOM 960 O O . GLY A 1 120 ? 2.744 -0.336 -8.633 1.00 89.50 120 GLY A O 1
ATOM 961 N N . SER A 1 121 ? 2.982 -1.761 -10.384 1.00 93.31 121 SER A N 1
ATOM 962 C CA . SER A 1 121 ? 1.591 -2.222 -10.443 1.00 93.31 121 SER A CA 1
ATOM 963 C C . SER A 1 121 ? 1.050 -2.597 -9.056 1.00 93.31 121 SER A C 1
ATOM 965 O O . SER A 1 121 ? 1.724 -3.316 -8.311 1.00 93.31 121 SER A O 1
ATOM 967 N N . PRO A 1 122 ? -0.146 -2.117 -8.658 1.00 87.06 122 PRO A N 1
ATOM 968 C CA . PRO A 1 122 ? -0.764 -2.498 -7.387 1.00 87.06 122 PRO A CA 1
ATOM 969 C C . PRO A 1 122 ? -1.104 -3.993 -7.315 1.00 87.06 122 PRO A C 1
ATOM 971 O O . PRO A 1 122 ? -1.168 -4.520 -6.207 1.00 87.06 122 PRO A O 1
ATOM 974 N N . ASN A 1 123 ? -1.246 -4.648 -8.472 1.00 89.06 123 ASN A N 1
ATOM 975 C CA . ASN A 1 123 ? -1.632 -6.053 -8.612 1.00 89.06 123 ASN A CA 1
ATOM 976 C C . ASN A 1 123 ? -0.427 -6.990 -8.816 1.00 89.06 123 ASN A C 1
ATOM 978 O O . ASN A 1 123 ? -0.609 -8.169 -9.093 1.00 89.06 123 ASN A O 1
ATOM 982 N N . CYS A 1 124 ? 0.805 -6.482 -8.692 1.00 94.06 124 CYS A N 1
ATOM 983 C CA . CYS A 1 124 ? 2.008 -7.309 -8.766 1.00 94.06 124 CYS A CA 1
ATOM 984 C C . CYS A 1 124 ? 2.007 -8.350 -7.625 1.00 94.06 124 CYS A C 1
ATOM 986 O O . CYS A 1 124 ? 1.946 -7.942 -6.459 1.00 94.06 124 CYS A O 1
ATOM 988 N N . PRO A 1 125 ? 2.129 -9.662 -7.910 1.00 94.19 125 PRO A N 1
ATOM 989 C CA . PRO A 1 125 ? 2.078 -10.704 -6.882 1.00 94.19 125 PRO A CA 1
ATOM 990 C C . PRO A 1 125 ? 3.196 -10.551 -5.843 1.00 94.19 125 PRO A C 1
ATOM 992 O O . PRO A 1 125 ? 2.934 -10.645 -4.646 1.00 94.19 125 PRO A O 1
ATOM 995 N N . ILE A 1 126 ? 4.411 -10.193 -6.276 1.00 95.19 126 ILE A N 1
ATOM 996 C CA . ILE A 1 126 ? 5.546 -9.942 -5.373 1.00 95.19 126 ILE A CA 1
ATOM 997 C C . ILE A 1 126 ? 5.284 -8.725 -4.477 1.00 95.19 126 ILE A C 1
ATOM 999 O O . ILE A 1 126 ? 5.547 -8.768 -3.282 1.00 95.19 126 ILE A O 1
ATOM 1003 N N . LYS A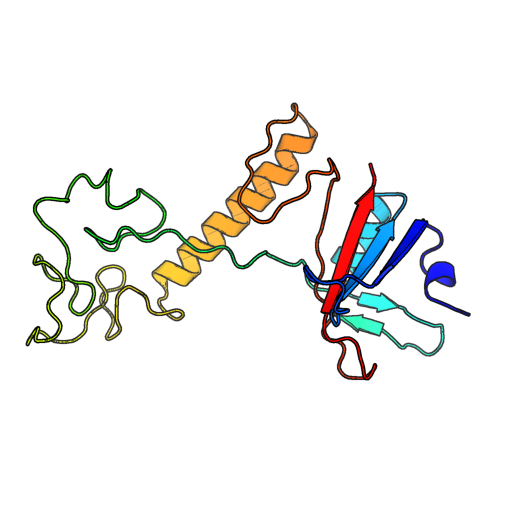 1 127 ? 4.681 -7.652 -5.004 1.00 91.75 127 LYS A N 1
ATOM 1004 C CA . LYS A 1 127 ? 4.325 -6.470 -4.198 1.00 91.75 127 LYS A CA 1
ATOM 1005 C C . LYS A 1 127 ? 3.254 -6.781 -3.154 1.00 91.75 127 LYS A C 1
ATOM 1007 O O . LYS A 1 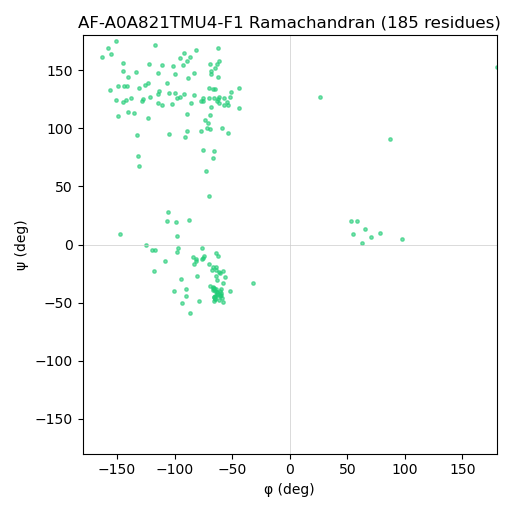127 ? 3.278 -6.220 -2.059 1.00 91.75 127 LYS A O 1
ATOM 1012 N N . ILE A 1 128 ? 2.279 -7.618 -3.511 1.00 89.44 128 ILE A N 1
ATOM 1013 C CA . ILE A 1 128 ? 1.229 -8.074 -2.595 1.00 89.44 128 ILE A CA 1
ATOM 1014 C C . ILE A 1 128 ? 1.850 -8.909 -1.472 1.00 89.44 128 ILE A C 1
ATOM 1016 O O . ILE A 1 128 ? 1.521 -8.688 -0.306 1.00 89.44 128 ILE A O 1
ATOM 1020 N N . ASP A 1 129 ? 2.763 -9.818 -1.810 1.00 90.81 129 ASP A N 1
ATOM 1021 C CA . ASP A 1 129 ? 3.456 -10.652 -0.832 1.00 90.81 129 ASP A CA 1
ATOM 1022 C C . ASP A 1 129 ? 4.350 -9.827 0.106 1.00 90.81 129 ASP A C 1
ATOM 1024 O O . ASP A 1 129 ? 4.224 -9.925 1.325 1.00 90.81 129 ASP A O 1
ATOM 1028 N N . GLU A 1 130 ? 5.147 -8.903 -0.434 1.00 90.38 130 GLU A N 1
ATOM 1029 C CA . GLU A 1 130 ? 5.955 -7.969 0.361 1.00 90.38 130 GLU A CA 1
ATOM 1030 C C . GLU A 1 130 ? 5.097 -7.099 1.282 1.00 90.38 130 GLU A C 1
ATOM 1032 O O . GLU A 1 130 ? 5.441 -6.870 2.445 1.00 90.38 130 GLU A O 1
ATOM 1037 N N . ARG A 1 131 ? 3.918 -6.667 0.813 1.00 86.44 131 ARG A N 1
ATOM 1038 C CA . ARG A 1 131 ? 2.945 -5.973 1.665 1.00 86.44 131 ARG A CA 1
ATOM 1039 C C . ARG A 1 131 ? 2.485 -6.840 2.825 1.00 86.44 131 ARG A C 1
ATOM 1041 O O . ARG A 1 131 ? 2.412 -6.337 3.942 1.00 86.44 131 ARG A O 1
ATOM 1048 N N . ARG A 1 132 ? 2.195 -8.115 2.578 1.00 84.38 132 ARG A N 1
ATOM 1049 C CA . ARG A 1 132 ? 1.776 -9.061 3.616 1.00 84.38 132 ARG A CA 1
ATOM 1050 C C . ARG A 1 132 ? 2.897 -9.316 4.626 1.00 84.38 132 ARG A C 1
ATOM 1052 O O . ARG A 1 132 ? 2.648 -9.251 5.826 1.00 84.38 132 ARG A O 1
ATOM 1059 N N . LYS A 1 133 ? 4.134 -9.542 4.171 1.00 84.69 133 LYS A N 1
ATOM 1060 C CA . LYS A 1 133 ? 5.303 -9.719 5.052 1.00 84.69 133 LYS A CA 1
ATOM 1061 C C . LYS A 1 133 ? 5.528 -8.500 5.940 1.00 84.69 133 LYS A C 1
ATOM 1063 O O . LYS A 1 133 ? 5.696 -8.642 7.148 1.00 84.69 133 LYS A O 1
ATOM 1068 N N . TYR A 1 134 ? 5.462 -7.306 5.357 1.00 79.50 134 TYR A N 1
ATOM 1069 C CA . TYR A 1 134 ? 5.623 -6.055 6.091 1.00 79.50 134 TYR A CA 1
ATOM 1070 C C . TYR A 1 134 ? 4.477 -5.798 7.084 1.00 79.50 134 TYR A C 1
ATOM 1072 O O . TYR A 1 134 ? 4.707 -5.344 8.201 1.00 79.50 134 TYR A O 1
ATOM 1080 N N . GLN A 1 135 ? 3.236 -6.148 6.725 1.00 74.31 135 GLN A N 1
ATOM 1081 C CA . GLN A 1 135 ? 2.108 -6.138 7.665 1.00 74.31 135 GLN A CA 1
ATOM 1082 C C . GLN A 1 135 ? 2.384 -7.047 8.863 1.00 74.31 135 GLN A C 1
ATOM 1084 O O . GLN A 1 135 ? 2.275 -6.606 10.006 1.00 74.31 135 GLN A O 1
ATOM 1089 N N . ASN A 1 136 ? 2.802 -8.286 8.603 1.00 71.19 136 ASN A N 1
ATOM 1090 C CA . ASN A 1 136 ? 3.086 -9.262 9.648 1.00 71.19 136 ASN A CA 1
ATOM 1091 C C . ASN A 1 136 ? 4.249 -8.816 10.549 1.00 71.19 136 ASN A C 1
ATOM 1093 O O . ASN A 1 136 ? 4.159 -8.961 11.766 1.00 71.19 136 ASN A O 1
ATOM 1097 N N . SER A 1 137 ? 5.317 -8.231 9.993 1.00 69.88 137 SER A N 1
ATOM 1098 C CA . SER A 1 137 ? 6.457 -7.748 10.786 1.00 69.88 137 SER A CA 1
ATOM 1099 C C . SER A 1 137 ? 6.080 -6.575 11.695 1.00 69.88 137 SER A C 1
ATOM 1101 O O . SER A 1 137 ? 6.535 -6.520 12.842 1.00 69.88 137 SER A O 1
ATOM 1103 N N . ILE A 1 138 ? 5.193 -5.681 11.242 1.00 66.19 138 ILE A N 1
ATOM 1104 C CA . ILE A 1 138 ? 4.630 -4.614 12.078 1.00 66.19 138 ILE A CA 1
ATOM 1105 C C . ILE A 1 138 ? 3.761 -5.206 13.189 1.00 66.19 138 ILE A C 1
ATOM 1107 O O . ILE A 1 138 ? 3.953 -4.853 14.351 1.00 66.19 138 ILE A O 1
ATOM 1111 N N . THR A 1 139 ? 2.843 -6.123 12.870 1.00 58.88 139 THR A N 1
ATOM 1112 C CA . THR A 1 139 ? 1.962 -6.748 13.870 1.00 58.88 139 THR A CA 1
ATOM 1113 C C . THR A 1 139 ? 2.764 -7.488 14.946 1.00 58.88 139 THR A C 1
ATOM 1115 O O . THR A 1 139 ? 2.508 -7.308 16.136 1.00 58.88 139 THR A O 1
ATOM 1118 N N . SER A 1 140 ? 3.798 -8.238 14.557 1.00 54.72 140 SER A N 1
ATOM 1119 C CA . SER A 1 140 ? 4.708 -8.914 15.491 1.00 54.72 140 SER A CA 1
ATOM 1120 C C . SER A 1 140 ? 5.540 -7.932 16.324 1.00 54.72 140 SER A C 1
ATOM 1122 O O . SER A 1 140 ? 5.757 -8.156 17.513 1.00 54.72 140 SER A O 1
ATOM 1124 N N . SER A 1 141 ? 5.972 -6.810 15.740 1.00 50.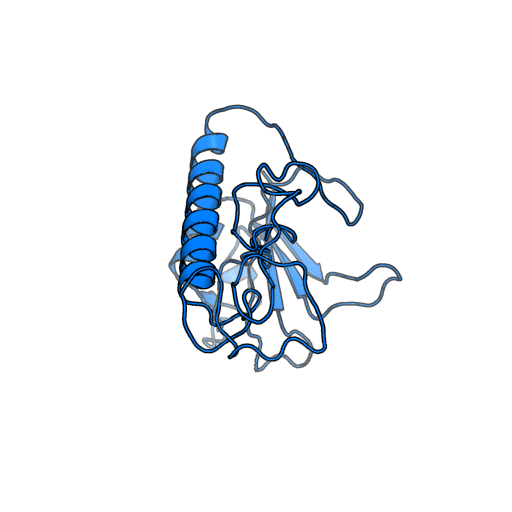97 141 SER A N 1
ATOM 1125 C CA . SER A 1 141 ? 6.719 -5.768 16.459 1.00 50.97 141 SER A CA 1
ATOM 1126 C C . SER A 1 141 ? 5.855 -5.012 17.472 1.00 50.97 141 SER A C 1
ATOM 1128 O O . SER A 1 141 ? 6.344 -4.661 18.543 1.00 50.97 141 SER A O 1
ATOM 1130 N N . ILE A 1 142 ? 4.573 -4.786 17.168 1.00 50.75 142 ILE A N 1
ATOM 1131 C CA . ILE A 1 142 ? 3.599 -4.196 18.100 1.00 50.75 142 ILE A CA 1
ATOM 1132 C C . ILE A 1 142 ? 3.357 -5.150 19.278 1.00 50.75 142 ILE A C 1
ATOM 1134 O O . ILE A 1 142 ? 3.428 -4.722 20.428 1.00 50.75 142 ILE A O 1
ATOM 1138 N N . ASN A 1 143 ? 3.177 -6.445 19.004 1.00 43.38 143 ASN A N 1
ATOM 1139 C CA . ASN A 1 143 ? 2.971 -7.466 20.036 1.00 43.38 143 ASN A CA 1
ATOM 1140 C C . ASN A 1 143 ? 4.207 -7.724 20.917 1.00 43.38 143 ASN A C 1
ATOM 1142 O O . ASN A 1 143 ? 4.055 -8.215 22.031 1.00 43.38 143 ASN A O 1
ATOM 1146 N N . ASN A 1 144 ? 5.417 -7.400 20.444 1.00 40.22 144 ASN A N 1
ATOM 1147 C CA . ASN A 1 144 ? 6.657 -7.539 21.217 1.00 40.22 144 ASN A CA 1
ATOM 1148 C C . ASN A 1 144 ? 7.073 -6.243 21.945 1.00 40.22 144 ASN A C 1
ATOM 1150 O O . ASN A 1 144 ? 7.669 -6.311 23.022 1.00 40.22 144 ASN A O 1
ATOM 1154 N N . LYS A 1 145 ? 6.742 -5.053 21.417 1.00 37.84 145 LYS A N 1
ATOM 1155 C CA . LYS A 1 145 ? 7.016 -3.762 22.087 1.00 37.84 145 LYS A CA 1
ATOM 1156 C C . LYS A 1 145 ? 6.151 -3.514 23.324 1.00 37.84 145 LYS A C 1
ATOM 1158 O O . LYS A 1 145 ? 6.554 -2.728 24.174 1.00 37.84 145 LYS A O 1
ATOM 1163 N N . THR A 1 146 ? 5.047 -4.239 23.499 1.00 37.81 146 THR A N 1
ATOM 1164 C CA . THR A 1 146 ? 4.312 -4.298 24.776 1.00 37.81 146 THR A CA 1
ATOM 1165 C C . THR A 1 146 ? 5.141 -4.887 25.929 1.00 37.81 146 THR A C 1
ATOM 1167 O O . THR A 1 146 ? 4.726 -4.763 27.076 1.00 37.81 146 THR A O 1
ATOM 1170 N N . LYS A 1 147 ? 6.333 -5.462 25.674 1.00 33.69 147 LYS A N 1
ATOM 1171 C CA . LYS A 1 147 ? 7.266 -5.937 26.716 1.00 33.69 147 LYS A CA 1
ATOM 1172 C C . LYS A 1 147 ? 8.547 -5.114 26.906 1.00 33.69 147 LYS A C 1
ATOM 1174 O O . LYS A 1 147 ? 9.207 -5.306 27.922 1.00 33.69 147 LYS A O 1
ATOM 1179 N N . LYS A 1 148 ? 8.937 -4.210 25.997 1.00 27.02 148 LYS A N 1
ATOM 1180 C CA . LYS A 1 148 ? 10.168 -3.401 26.153 1.00 27.02 148 LYS A CA 1
ATOM 1181 C C . LYS A 1 148 ? 10.038 -2.027 25.489 1.00 27.02 148 LYS A C 1
ATOM 1183 O O . LYS A 1 148 ? 10.020 -1.928 24.269 1.00 27.02 148 LYS A O 1
ATOM 1188 N N . ASN A 1 149 ? 9.988 -1.010 26.347 1.00 29.09 149 ASN A N 1
ATOM 1189 C CA . ASN A 1 149 ? 10.273 0.418 26.178 1.00 29.09 149 ASN A CA 1
ATOM 1190 C C . ASN A 1 149 ? 10.131 1.090 24.796 1.00 29.09 149 ASN A C 1
ATOM 1192 O O . ASN A 1 149 ? 10.774 0.769 23.797 1.00 29.09 149 ASN A O 1
ATOM 1196 N N . ASN A 1 150 ? 9.347 2.167 24.851 1.00 37.03 150 ASN A N 1
ATOM 1197 C CA . ASN A 1 150 ? 9.047 3.171 23.842 1.00 37.03 150 ASN A CA 1
ATOM 1198 C C . ASN A 1 150 ? 10.268 3.677 23.051 1.00 37.03 150 ASN A C 1
ATOM 1200 O O . ASN A 1 150 ? 11.123 4.384 23.579 1.00 37.03 150 ASN A O 1
ATOM 1204 N N . LYS A 1 151 ? 10.264 3.436 21.735 1.00 25.50 151 LYS A N 1
ATOM 1205 C CA . LYS A 1 151 ? 10.898 4.319 20.742 1.00 25.50 151 LYS A CA 1
ATOM 1206 C C . LYS A 1 151 ? 10.003 4.402 19.503 1.00 25.50 151 LYS A C 1
ATOM 1208 O O . LYS A 1 151 ? 9.723 3.392 18.842 1.00 25.50 151 LYS A O 1
ATOM 1213 N N . LEU A 1 152 ? 9.497 5.616 19.297 1.00 28.95 152 LEU A N 1
ATOM 1214 C CA . LEU A 1 152 ? 8.490 6.065 18.338 1.00 28.95 152 LEU A CA 1
ATOM 1215 C C . LEU A 1 152 ? 9.192 6.533 17.051 1.00 28.95 152 LEU A C 1
ATOM 1217 O O . LEU A 1 152 ? 10.102 7.353 17.132 1.00 28.95 152 LEU A O 1
ATOM 1221 N N . PHE A 1 153 ? 8.770 6.045 15.881 1.00 24.11 153 PHE A N 1
ATOM 1222 C CA . PHE A 1 153 ? 9.131 6.639 14.587 1.00 24.11 153 PHE A CA 1
ATOM 1223 C C . PHE A 1 153 ? 7.937 7.452 14.070 1.00 24.11 153 PHE A C 1
ATOM 1225 O O . PHE A 1 153 ? 6.835 6.926 13.915 1.00 24.11 153 PHE A O 1
ATOM 1232 N N . LEU A 1 154 ? 8.172 8.748 13.861 1.00 24.72 154 LEU A N 1
ATOM 1233 C CA . LEU A 1 154 ? 7.267 9.735 13.262 1.00 24.72 154 LEU A CA 1
ATOM 1234 C C . LEU A 1 154 ? 7.349 9.668 11.731 1.00 24.72 154 LEU A C 1
ATOM 1236 O O . LEU A 1 154 ? 8.437 9.441 11.226 1.00 24.72 154 LEU A O 1
ATOM 1240 N N . HIS A 1 155 ? 6.246 9.935 11.017 1.00 26.41 155 HIS A N 1
ATOM 1241 C CA . HIS A 1 155 ? 6.183 10.758 9.786 1.00 26.41 155 HIS A CA 1
ATOM 1242 C C . HIS A 1 155 ? 4.729 10.830 9.255 1.00 26.41 155 HIS A C 1
ATOM 1244 O O . HIS A 1 155 ? 3.980 9.866 9.400 1.00 26.41 155 HIS A O 1
ATOM 1250 N N . PRO A 1 156 ? 4.319 11.887 8.527 1.00 29.38 156 PRO A N 1
ATOM 1251 C CA . PRO A 1 156 ? 4.431 13.302 8.859 1.00 29.38 156 PRO A CA 1
ATOM 1252 C C . PRO A 1 156 ? 3.081 13.997 8.597 1.00 29.38 156 PRO A C 1
ATOM 1254 O O . PRO A 1 156 ? 2.822 14.411 7.481 1.00 29.38 156 PRO A O 1
ATOM 1257 N N . PHE A 1 157 ? 2.217 14.139 9.595 1.00 27.02 157 PHE A N 1
ATOM 1258 C CA . PHE A 1 157 ? 1.230 15.224 9.660 1.00 27.02 157 PHE A CA 1
ATOM 1259 C C . PHE A 1 157 ? 0.988 15.482 11.146 1.00 27.02 157 PHE A C 1
ATOM 1261 O O . PHE A 1 157 ? 0.798 14.544 11.9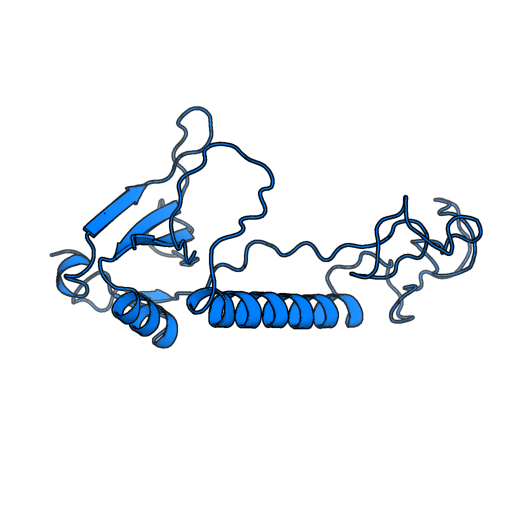17 1.00 27.02 157 PHE A O 1
ATOM 1268 N N . GLY A 1 158 ? 1.186 16.738 11.538 1.00 25.70 158 GLY A N 1
ATOM 1269 C CA . GLY A 1 158 ? 1.536 17.152 12.890 1.00 25.70 158 GLY A CA 1
ATOM 1270 C C . GLY A 1 158 ? 0.526 16.842 13.997 1.00 25.70 158 GLY A C 1
ATOM 1271 O O . GLY A 1 158 ? -0.633 16.522 13.764 1.00 25.70 158 GLY A O 1
ATOM 1272 N N . GLN A 1 159 ? 1.049 17.045 15.208 1.00 26.56 159 GLN A N 1
ATOM 1273 C CA . GLN A 1 159 ? 0.480 16.877 16.548 1.00 26.56 159 GLN A CA 1
ATOM 1274 C C . GLN A 1 159 ? 0.605 15.482 17.178 1.00 26.56 159 GLN A C 1
ATOM 1276 O O . GLN A 1 159 ? -0.237 14.594 17.086 1.00 26.56 159 GLN A O 1
ATOM 1281 N N . GLN A 1 160 ? 1.721 15.374 17.902 1.00 28.25 160 GLN A N 1
ATOM 1282 C CA . GLN A 1 160 ? 2.089 14.364 18.881 1.00 28.25 160 GLN A CA 1
ATOM 1283 C C . GLN A 1 160 ? 1.025 14.230 19.974 1.00 28.25 160 GLN A C 1
ATOM 1285 O O . GLN A 1 160 ? 0.785 15.181 20.714 1.00 28.25 160 GLN A O 1
ATOM 1290 N N . ARG A 1 161 ? 0.475 13.028 20.162 1.00 24.59 161 ARG A N 1
ATOM 1291 C CA . ARG A 1 161 ? 0.015 12.562 21.479 1.00 24.59 161 ARG A CA 1
ATOM 1292 C C . ARG A 1 161 ? 0.334 11.073 21.617 1.00 24.59 161 ARG A C 1
ATOM 1294 O O . ARG A 1 161 ? -0.069 10.279 20.773 1.00 24.59 161 ARG A O 1
ATOM 1301 N N . ASN A 1 162 ? 1.074 10.729 22.673 1.00 26.30 162 ASN A N 1
ATOM 1302 C CA . ASN A 1 162 ? 1.390 9.363 23.101 1.00 26.30 162 ASN A CA 1
ATOM 1303 C C . ASN A 1 162 ? 0.101 8.596 23.377 1.00 26.30 162 ASN A C 1
ATOM 1305 O O . ASN A 1 162 ? -0.495 8.805 24.428 1.00 26.30 162 ASN A O 1
ATOM 1309 N N . ILE A 1 163 ? -0.365 7.760 22.452 1.00 32.06 163 ILE A N 1
ATOM 1310 C CA . ILE A 1 163 ? -1.526 6.908 22.705 1.00 32.06 163 ILE A CA 1
ATOM 1311 C C . ILE A 1 163 ? -1.373 5.605 21.907 1.00 32.06 163 ILE A C 1
ATOM 1313 O O . ILE A 1 163 ? -1.000 5.639 20.735 1.00 32.06 163 ILE A O 1
ATOM 1317 N N . ASN A 1 164 ? -1.678 4.465 22.530 1.00 31.06 164 ASN A N 1
ATOM 1318 C CA . ASN A 1 164 ? -1.830 3.165 21.874 1.00 31.06 164 ASN A CA 1
ATOM 1319 C C . ASN A 1 164 ? -3.049 3.195 20.932 1.00 31.06 164 ASN A C 1
ATOM 1321 O O . ASN A 1 164 ? -4.162 2.797 21.269 1.00 31.06 164 ASN A O 1
ATOM 1325 N N . VAL A 1 165 ? -2.859 3.755 19.739 1.00 34.94 165 VAL A N 1
ATOM 1326 C CA . VAL A 1 165 ? -3.931 3.938 18.761 1.00 34.94 165 VAL A CA 1
ATOM 1327 C C . VAL A 1 165 ? -4.026 2.709 17.880 1.00 34.94 165 VAL A C 1
ATOM 1329 O O . VAL A 1 165 ? -3.300 2.581 16.896 1.00 34.94 165 VAL A O 1
ATOM 1332 N N . ILE A 1 166 ? -4.947 1.809 18.213 1.00 39.56 166 ILE A N 1
ATOM 1333 C CA . ILE A 1 166 ? -5.528 0.963 17.177 1.00 39.56 166 ILE A CA 1
ATOM 1334 C C . ILE A 1 166 ? -6.370 1.889 16.293 1.00 39.56 166 ILE A C 1
ATOM 1336 O O . ILE A 1 166 ? -6.832 2.945 16.714 1.00 39.56 166 ILE A O 1
ATOM 1340 N N . TYR A 1 167 ? -6.476 1.571 15.019 1.00 41.69 167 TYR A N 1
ATOM 1341 C CA . TYR A 1 167 ? -7.323 2.301 14.097 1.00 41.69 167 TYR A CA 1
ATOM 1342 C C . TYR A 1 167 ? -8.272 1.254 13.515 1.00 41.69 167 TYR A C 1
ATOM 1344 O O . TYR A 1 167 ? -7.856 0.130 13.234 1.00 41.69 167 TYR A O 1
ATOM 1352 N N . LEU A 1 168 ? -9.546 1.590 13.348 1.00 42.81 168 LEU A N 1
ATOM 1353 C CA . LEU A 1 168 ? -10.531 0.716 12.715 1.00 42.81 168 LEU A CA 1
ATOM 1354 C C . LEU A 1 168 ? -11.137 1.463 11.514 1.00 42.81 168 LEU A C 1
ATOM 1356 O O . LEU A 1 168 ? -11.050 2.686 11.426 1.00 42.81 168 LEU A O 1
ATOM 1360 N N . VAL A 1 169 ? -11.651 0.745 10.521 1.00 37.09 169 VAL A N 1
ATOM 1361 C CA . VAL A 1 169 ? -12.421 1.318 9.411 1.00 37.09 169 VAL A CA 1
ATOM 1362 C C . VAL A 1 169 ? -13.771 0.626 9.387 1.00 37.09 169 VAL A C 1
ATOM 1364 O O . VAL A 1 169 ? -13.851 -0.546 9.036 1.00 37.09 169 VAL A O 1
ATOM 1367 N N . LEU A 1 170 ? -14.830 1.342 9.758 1.00 41.78 170 LEU A N 1
ATOM 1368 C CA . LEU A 1 170 ? -16.207 0.888 9.553 1.00 41.78 170 LEU A CA 1
ATOM 1369 C C . LEU A 1 170 ? -16.681 1.270 8.152 1.00 41.78 170 LEU A C 1
ATOM 1371 O O . LEU A 1 170 ? -16.713 2.452 7.847 1.00 41.78 170 LEU A O 1
ATOM 1375 N N . HIS A 1 171 ? -17.092 0.324 7.311 1.00 33.19 171 HIS A N 1
ATOM 1376 C CA . HIS A 1 171 ? -17.848 0.661 6.099 1.00 33.19 171 HIS A CA 1
ATOM 1377 C C . HIS A 1 171 ? -19.296 0.971 6.490 1.00 33.19 171 HIS A C 1
ATOM 1379 O O . HIS A 1 171 ? -20.112 0.081 6.711 1.00 33.19 171 HIS A O 1
ATOM 1385 N N . LEU A 1 172 ? -19.601 2.256 6.624 1.00 36.19 172 LEU A N 1
ATOM 1386 C CA . LEU A 1 172 ? -20.913 2.742 7.031 1.00 36.19 172 LEU A CA 1
ATOM 1387 C C . LEU A 1 172 ? -21.775 2.986 5.791 1.00 36.19 172 LEU A C 1
ATOM 1389 O O . LEU A 1 172 ? -21.717 4.049 5.182 1.00 36.19 172 LEU A O 1
ATOM 1393 N N . ILE A 1 173 ? -22.548 1.978 5.386 1.00 33.44 173 ILE A N 1
ATOM 1394 C CA . ILE A 1 173 ? -23.421 2.079 4.203 1.00 33.44 173 ILE A CA 1
ATOM 1395 C C . ILE A 1 173 ? -24.765 2.758 4.540 1.00 33.44 173 ILE A C 1
ATOM 1397 O O . ILE A 1 173 ? -25.422 3.265 3.637 1.00 33.44 173 ILE A O 1
ATOM 1401 N N . GLN A 1 174 ? -25.163 2.864 5.817 1.00 33.81 174 GLN A N 1
ATOM 1402 C CA . GLN A 1 174 ? -26.521 3.324 6.175 1.00 33.81 174 GLN A CA 1
ATOM 1403 C C . GLN A 1 174 ? -26.627 4.524 7.136 1.00 33.81 174 GLN A C 1
ATOM 1405 O O . GLN A 1 174 ? -27.729 5.010 7.361 1.00 33.81 174 GLN A O 1
ATOM 1410 N N . LEU A 1 175 ? -25.518 5.104 7.613 1.00 39.19 175 LEU A N 1
ATOM 1411 C CA . LEU A 1 175 ? -25.541 6.414 8.281 1.00 39.19 175 LEU A CA 1
ATOM 1412 C C . LEU A 1 175 ? -24.984 7.476 7.331 1.00 39.19 175 LEU A C 1
ATOM 1414 O O . LEU A 1 175 ? -23.774 7.684 7.261 1.00 39.19 175 LEU A O 1
ATOM 1418 N N . LYS A 1 176 ? -25.869 8.162 6.600 1.00 37.62 176 LYS A N 1
ATOM 1419 C CA . LYS A 1 176 ? -25.545 9.373 5.823 1.00 37.62 176 LYS A CA 1
ATOM 1420 C C . LYS A 1 176 ? -25.172 10.507 6.799 1.00 37.62 176 LYS A C 1
ATOM 1422 O O . LYS A 1 176 ? -26.017 11.346 7.090 1.00 37.62 176 LYS A O 1
ATOM 1427 N N . PRO A 1 177 ? -23.982 10.493 7.431 1.00 43.28 177 PRO A N 1
ATOM 1428 C CA . PRO A 1 177 ? -22.820 11.180 6.850 1.00 43.28 177 PRO A CA 1
ATOM 1429 C C . PRO A 1 177 ? -21.440 10.534 7.121 1.00 43.28 177 PRO A C 1
ATOM 1431 O O . PRO A 1 177 ? -20.407 11.157 6.855 1.00 43.28 177 PRO A O 1
ATOM 1434 N N . PHE A 1 178 ? -21.364 9.333 7.689 1.00 42.00 178 PHE A N 1
ATOM 1435 C CA . PHE A 1 178 ? -20.092 8.728 8.093 1.00 42.00 178 PHE A CA 1
ATOM 1436 C C . PHE A 1 178 ? -19.730 7.593 7.132 1.00 42.00 178 PHE A C 1
ATOM 1438 O O . PHE A 1 178 ? -20.606 6.859 6.707 1.00 42.00 178 PHE A O 1
ATOM 1445 N N . LYS A 1 179 ? -18.455 7.469 6.748 1.00 40.19 179 LYS A N 1
ATOM 1446 C CA . LYS A 1 179 ? -17.969 6.456 5.790 1.00 40.19 179 LYS A CA 1
ATOM 1447 C C . LYS A 1 179 ? -16.954 5.512 6.421 1.00 40.19 179 LYS A C 1
ATOM 1449 O O . LYS A 1 179 ? -16.797 4.411 5.915 1.00 40.19 179 LYS A O 1
ATOM 1454 N N . HIS A 1 180 ? -16.294 5.951 7.500 1.00 45.06 180 HIS A N 1
ATOM 1455 C CA . HIS A 1 180 ? -15.251 5.243 8.243 1.00 45.06 180 HIS A CA 1
ATOM 1456 C C . HIS A 1 180 ? -15.360 5.579 9.746 1.00 45.06 180 HIS A C 1
ATOM 1458 O O . HIS A 1 180 ? -15.885 6.626 10.101 1.00 45.06 180 HIS A O 1
ATOM 1464 N N . VAL A 1 181 ? -14.873 4.733 10.656 1.00 48.28 181 VAL A N 1
ATOM 1465 C CA . VAL A 1 181 ? -14.804 5.015 12.110 1.00 48.28 181 VAL A CA 1
ATOM 1466 C C . VAL A 1 181 ? -13.553 4.369 12.659 1.00 48.28 181 VAL A C 1
ATOM 1468 O O . VAL A 1 181 ? -13.390 3.164 12.526 1.00 48.28 181 VAL A O 1
ATOM 1471 N N . LEU A 1 1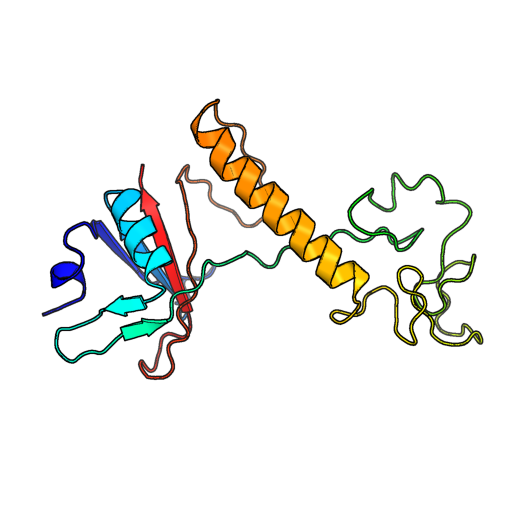82 ? -12.720 5.199 13.269 1.00 51.69 182 LEU A N 1
ATOM 1472 C CA . LEU A 1 182 ? -11.479 4.903 13.957 1.00 51.69 182 LEU A CA 1
ATOM 1473 C C . LEU A 1 182 ? -11.770 4.580 15.434 1.00 51.69 182 LEU A C 1
ATOM 1475 O O . LEU A 1 182 ? -12.653 5.162 16.058 1.00 51.69 182 LEU A O 1
ATOM 1479 N N . ILE A 1 183 ? -11.037 3.637 16.013 1.00 52.12 183 ILE A N 1
ATOM 1480 C CA . ILE A 1 183 ? -11.244 3.188 17.395 1.00 52.12 183 ILE A CA 1
ATOM 1481 C C . ILE A 1 183 ? -9.882 3.087 18.052 1.00 52.12 183 ILE A C 1
ATOM 1483 O O . ILE A 1 183 ? -9.104 2.230 17.662 1.00 52.12 183 ILE A O 1
ATOM 1487 N N . GLN A 1 184 ? -9.632 3.939 19.035 1.00 47.34 184 GLN A N 1
ATOM 1488 C CA . GLN A 1 184 ? -8.364 4.144 19.718 1.00 47.34 184 GLN A CA 1
ATOM 1489 C C . GLN A 1 184 ? -8.454 3.643 21.171 1.00 47.34 184 GLN A C 1
ATOM 1491 O O . GLN A 1 184 ? -9.535 3.616 21.750 1.00 47.34 184 GLN A O 1
ATOM 1496 N N . VAL A 1 185 ? -7.335 3.259 21.795 1.00 37.72 185 VAL A N 1
ATOM 1497 C CA . VAL A 1 185 ? -7.303 2.954 23.237 1.00 37.72 185 VAL A CA 1
ATOM 1498 C C . VAL A 1 185 ? -6.433 3.973 23.939 1.00 37.72 185 VAL A C 1
ATOM 1500 O O . VAL A 1 185 ? -5.305 4.220 23.520 1.00 37.72 185 VAL A O 1
ATOM 1503 N N . ARG A 1 186 ? -6.943 4.580 25.010 1.00 33.91 186 ARG A N 1
ATOM 1504 C CA . ARG A 1 186 ? -6.098 5.342 25.928 1.00 33.91 186 ARG A CA 1
ATOM 1505 C C . ARG A 1 186 ? -5.593 4.381 26.999 1.00 33.91 186 ARG A C 1
ATOM 1507 O O . ARG A 1 186 ? -6.393 3.855 27.761 1.00 33.91 186 ARG A O 1
ATOM 1514 N N . SER A 1 187 ? -4.286 4.130 26.981 1.00 34.97 187 SER A N 1
ATOM 1515 C CA . SER A 1 187 ? -3.529 3.591 28.116 1.00 34.97 187 SER A CA 1
ATOM 1516 C C . SER A 1 187 ? -3.133 4.727 29.039 1.00 34.97 187 SER A C 1
ATOM 1518 O O . SER A 1 187 ? -2.632 5.726 28.465 1.00 34.97 187 SER A O 1
#

Mean predicted aligned error: 14.65 Å

Nearest PDB structures (foldseek):
  4isb-assembly1_A  TM=3.859E-01  e=5.435E+00  Mycobacterium tuberculosis H37Rv
  7syr-assembly1_I  TM=3.321E-01  e=5.104E+00  Oryctolagus cuniculus

Solvent-accessible surface area (backbone atoms only — not comparable to full-atom values): 11017 Å² total; per-residue (Å²): 130,54,40,52,78,83,36,73,52,53,76,46,76,42,77,39,59,47,95,88,71,49,74,46,41,33,33,37,35,28,30,66,44,68,67,60,52,50,50,40,58,74,65,30,42,46,60,44,46,94,85,71,48,63,34,52,47,40,79,47,70,70,84,75,74,72,46,60,12,76,26,62,48,49,65,76,80,50,49,50,94,71,40,93,42,58,95,58,17,24,14,51,48,42,36,44,87,36,69,76,54,99,80,60,83,66,66,58,16,14,61,81,72,69,41,86,38,45,51,78,47,87,81,37,66,58,58,48,49,52,43,51,53,53,50,50,54,49,54,52,49,56,69,50,46,80,76,52,80,93,80,85,86,86,85,91,78,89,83,90,72,98,54,61,66,52,40,30,39,25,69,45,88,82,50,96,76,39,52,35,34,33,40,31,33,60,121

pLDDT: mean 71.15, std 23.25, range [24.11, 97.25]

Foldseek 3Di:
DWLCVVAVQFPDKAFDADPPRHTALEIETEGADPVVVVVCAVVQWRDTDPVRDIWGKDFDPPPPPFDAAQFQRDTDPDHVVPDPCVVQGQAQFALHGDHHDPPDPHQGAAVPQRDRHGSPDPPPPVVVVSVVVVVVVVVVVVVCVVPDDDDDDDDDDDDDDDFQFGFIFTCCPDDVPHGGYTYGYGD

Organism: NCBI:txid392032

Secondary structure (DSSP, 8-state):
--GGGT-TTEEEEEEEE-TTSPEEEEEEEEES-HHHHHHHHHHTEEE-STT--EEEEEE--------B-TTT--BSS--GGG-TTTTSPBPTTT-SBS---TT--SPP--TTT-SSS-TT-TT-HHHHHHHHHHHHHHHHHHHHHTTS---PPP-SSS---------EEE--SSSTT-SEEEEEE--

Sequence (187 aa):
MGIKKHYPTIIKIERLYVNGGIPISKVRIDFSSNEEVNKVIKNKRLLLDDENISFAIQLYAASLRILRCFNCQQYNDHIAINCPHKDNPTCFRCGQNHAYNPHCCNKICCANCHQDHLAGSPNCPIKIDERRKYQNSITSSINNKTKKNNKLFLHPFGQQRNINVIYLVLHLIQLKPFKHVLIQVRS

Radius of gyration: 21.59 Å; Cα contacts (8 Å, |Δi|>4): 320; chains: 1; bounding box: 57×35×56 Å